Protein AF-A0A6I4I635-F1 (afdb_monomer_lite)

Structure (mmCIF, N/CA/C/O backbone):
data_AF-A0A6I4I635-F1
#
_entry.id   AF-A0A6I4I635-F1
#
loop_
_atom_site.group_PDB
_atom_site.id
_atom_site.type_symbol
_atom_site.label_atom_id
_atom_site.label_alt_id
_atom_site.label_comp_id
_atom_site.label_asym_id
_atom_site.label_entity_id
_atom_site.label_seq_id
_atom_site.pdbx_PDB_ins_code
_atom_site.Cartn_x
_atom_site.Cartn_y
_atom_site.Cartn_z
_atom_site.occupancy
_atom_site.B_iso_or_equiv
_atom_site.auth_seq_id
_atom_site.auth_comp_id
_atom_site.auth_asym_id
_atom_site.auth_atom_id
_atom_site.pdbx_PDB_model_num
ATOM 1 N N . MET A 1 1 ? 0.502 22.354 -22.367 1.00 58.44 1 MET A N 1
ATOM 2 C CA . MET A 1 1 ? 1.577 21.726 -23.165 1.00 58.44 1 MET A CA 1
ATOM 3 C C . MET A 1 1 ? 1.013 20.445 -23.758 1.00 58.44 1 MET A C 1
ATOM 5 O O . MET A 1 1 ? 0.288 19.758 -23.050 1.00 58.44 1 MET A O 1
ATOM 9 N N . GLU A 1 2 ? 1.232 20.167 -25.042 1.00 86.56 2 GLU A N 1
ATOM 10 C CA . GLU A 1 2 ? 0.702 18.954 -25.685 1.00 86.56 2 GLU A CA 1
ATOM 11 C C . GLU A 1 2 ? 1.384 17.708 -25.086 1.00 86.56 2 GLU A C 1
ATOM 13 O O . GLU A 1 2 ? 2.583 17.745 -24.814 1.00 86.56 2 GLU A O 1
ATOM 18 N N . LEU A 1 3 ? 0.658 16.605 -24.859 1.00 87.12 3 LEU A N 1
ATOM 19 C CA . LEU A 1 3 ? 1.175 15.408 -24.164 1.00 87.12 3 LEU A CA 1
ATOM 20 C C . LEU A 1 3 ? 2.507 14.896 -24.745 1.00 87.12 3 LEU A C 1
ATOM 22 O O . LEU A 1 3 ? 3.408 14.506 -24.007 1.00 87.12 3 LEU A O 1
ATOM 26 N N . ILE A 1 4 ? 2.656 14.943 -26.069 1.00 91.81 4 ILE A N 1
ATOM 27 C CA . ILE A 1 4 ? 3.884 14.528 -26.761 1.00 91.81 4 ILE A CA 1
ATOM 28 C C . ILE A 1 4 ? 5.078 15.394 -26.340 1.00 91.81 4 ILE A C 1
ATOM 30 O O . ILE A 1 4 ? 6.169 14.870 -26.124 1.00 91.81 4 ILE A O 1
ATOM 34 N N . GLN A 1 5 ? 4.876 16.704 -26.188 1.00 91.69 5 GLN A N 1
ATOM 35 C CA . GLN A 1 5 ? 5.921 17.636 -25.762 1.00 91.69 5 GLN A CA 1
ATOM 36 C C . GLN A 1 5 ? 6.339 17.365 -24.315 1.00 91.69 5 GLN A C 1
ATOM 38 O O . GLN A 1 5 ? 7.528 17.390 -24.018 1.00 91.69 5 GLN A O 1
ATOM 43 N N . ILE A 1 6 ? 5.378 17.033 -23.445 1.00 91.44 6 ILE A N 1
ATOM 44 C CA . ILE A 1 6 ? 5.642 16.637 -22.054 1.00 91.44 6 ILE A CA 1
ATOM 45 C C . ILE A 1 6 ? 6.521 15.380 -22.014 1.00 91.44 6 ILE A C 1
ATOM 47 O O . ILE A 1 6 ? 7.547 15.362 -21.338 1.00 91.44 6 ILE A O 1
ATOM 51 N N . ILE A 1 7 ? 6.160 14.346 -22.781 1.00 92.56 7 ILE A N 1
ATOM 52 C CA . ILE A 1 7 ? 6.928 13.092 -22.833 1.00 92.56 7 ILE A CA 1
ATOM 53 C C . ILE A 1 7 ? 8.349 13.345 -23.348 1.00 92.56 7 ILE A C 1
ATOM 55 O O . ILE A 1 7 ? 9.308 12.845 -22.767 1.00 92.56 7 ILE A O 1
ATOM 59 N N . GLN A 1 8 ? 8.498 14.130 -24.416 1.00 94.06 8 GLN A N 1
ATOM 60 C CA . GLN A 1 8 ? 9.809 14.475 -24.973 1.00 94.06 8 GLN A CA 1
ATOM 61 C C . GLN A 1 8 ? 10.671 15.271 -23.992 1.00 94.06 8 GLN A C 1
ATOM 63 O O . GLN A 1 8 ? 11.866 15.006 -23.884 1.00 94.06 8 GLN A O 1
ATOM 68 N N . HIS A 1 9 ? 10.066 16.220 -23.274 1.00 92.19 9 HIS A N 1
ATOM 69 C CA . HIS A 1 9 ? 10.742 17.019 -22.260 1.00 92.19 9 HIS A CA 1
ATOM 70 C C . HIS A 1 9 ? 11.317 16.131 -21.152 1.00 92.19 9 HIS A C 1
ATOM 72 O O . HIS A 1 9 ? 12.529 16.125 -20.954 1.00 92.19 9 HIS A O 1
ATOM 78 N N . TYR A 1 10 ? 10.488 15.302 -20.511 1.00 90.25 10 TYR A N 1
ATOM 79 C CA . TYR A 1 10 ? 10.960 14.425 -19.435 1.00 90.25 10 TYR A CA 1
ATOM 80 C C . TYR A 1 10 ? 11.918 13.338 -19.925 1.00 90.25 10 TYR A C 1
ATOM 82 O O . TYR A 1 10 ? 12.862 12.981 -19.223 1.00 90.25 10 TYR A O 1
ATOM 90 N N . TYR A 1 11 ? 11.732 12.826 -21.146 1.00 93.00 11 TYR A N 1
ATOM 91 C CA . TYR A 1 11 ? 12.688 11.887 -21.730 1.00 93.00 11 TYR A CA 1
ATOM 92 C C . TYR A 1 11 ? 14.074 12.533 -21.877 1.00 93.00 11 TYR A C 1
ATOM 94 O O . TYR A 1 11 ? 15.087 11.910 -21.550 1.00 93.00 11 TYR A O 1
ATOM 102 N N . TRP A 1 12 ? 14.126 13.789 -22.325 1.00 92.62 12 TRP A N 1
ATOM 103 C CA . TRP A 1 12 ? 15.370 14.546 -22.387 1.00 92.62 12 TRP A CA 1
ATOM 104 C C . TRP A 1 12 ? 15.956 14.801 -20.993 1.00 92.62 12 TRP A C 1
ATOM 106 O O . TRP A 1 12 ? 17.152 14.594 -20.812 1.00 92.62 12 TRP A O 1
ATOM 116 N N . GLU A 1 13 ? 15.147 15.167 -19.996 1.00 90.06 13 GLU A N 1
ATOM 117 C CA . GLU A 1 13 ? 15.647 15.393 -18.631 1.00 90.06 13 GLU A CA 1
ATOM 118 C C . GLU A 1 13 ? 16.290 14.140 -18.020 1.00 90.06 13 GLU A C 1
ATOM 120 O O . GLU A 1 13 ? 17.300 14.232 -17.320 1.00 90.06 13 GLU A O 1
ATOM 125 N N . VAL A 1 14 ? 15.729 12.961 -18.304 1.00 89.12 14 VAL A N 1
ATOM 126 C CA . VAL A 1 14 ? 16.228 11.692 -17.764 1.00 89.12 14 VAL A CA 1
ATOM 127 C C . VAL A 1 14 ? 17.437 11.175 -18.538 1.00 89.12 14 VAL A C 1
ATOM 129 O O . VAL A 1 14 ? 18.385 10.697 -17.922 1.00 89.12 14 VAL A O 1
ATOM 132 N N . TYR A 1 15 ? 17.419 11.249 -19.872 1.00 91.31 15 TYR A N 1
ATOM 133 C CA . TYR A 1 15 ? 18.396 10.554 -20.719 1.00 91.31 15 TYR A CA 1
ATOM 134 C C . TYR A 1 15 ? 19.333 11.459 -21.511 1.00 91.31 15 TYR A C 1
ATOM 136 O O . TYR A 1 15 ? 20.283 10.958 -22.116 1.00 91.31 15 TYR A O 1
ATOM 144 N N . ASN A 1 16 ? 19.062 12.764 -21.556 1.00 90.94 16 ASN A N 1
ATOM 145 C CA . ASN A 1 16 ? 19.745 13.747 -22.397 1.00 90.94 16 ASN A CA 1
ATOM 146 C C . ASN A 1 16 ? 19.820 13.314 -23.877 1.00 90.94 16 ASN A C 1
ATOM 148 O O . ASN A 1 16 ? 20.856 13.402 -24.541 1.00 90.94 16 ASN A O 1
ATOM 152 N N . ARG A 1 17 ? 18.713 12.759 -24.384 1.00 92.50 17 ARG A N 1
ATOM 153 C CA . ARG A 1 17 ? 18.556 12.262 -25.757 1.00 92.50 17 ARG A CA 1
ATOM 154 C C . ARG A 1 17 ? 17.168 12.605 -26.279 1.00 92.50 17 ARG A C 1
ATOM 156 O O . ARG A 1 17 ? 16.229 12.732 -25.502 1.00 92.50 17 ARG A O 1
ATOM 163 N N . HIS A 1 18 ? 17.043 12.674 -27.599 1.00 93.31 18 HIS A N 1
ATOM 164 C CA . HIS A 1 18 ? 15.761 12.783 -28.282 1.00 93.31 18 HIS A CA 1
ATOM 165 C C . HIS A 1 18 ? 15.561 11.572 -29.182 1.00 93.31 18 HIS A C 1
ATOM 167 O O . HIS A 1 18 ? 16.429 11.247 -29.988 1.00 93.31 18 HIS A O 1
ATOM 173 N N . TYR A 1 19 ? 14.401 10.940 -29.056 1.00 94.88 19 TYR A N 1
ATOM 174 C CA . TYR A 1 19 ? 13.937 9.888 -29.952 1.00 94.88 19 TYR A CA 1
ATOM 175 C C . TYR A 1 19 ? 12.512 10.197 -30.385 1.00 94.88 19 TYR A C 1
ATOM 177 O O . TYR A 1 19 ? 11.800 10.927 -29.701 1.00 94.88 19 TYR A O 1
ATOM 185 N N . SER A 1 20 ? 12.060 9.633 -31.503 1.00 95.12 20 SER A N 1
ATOM 186 C CA . SER A 1 20 ? 10.655 9.772 -31.893 1.00 95.12 20 SER A CA 1
ATOM 187 C C . SER A 1 20 ? 9.728 9.146 -30.841 1.00 95.12 20 SER A C 1
ATOM 189 O O . SER A 1 20 ? 10.097 8.198 -30.145 1.00 95.12 20 SER A O 1
ATOM 191 N N . ILE A 1 21 ? 8.488 9.634 -30.745 1.00 95.19 21 ILE A N 1
ATOM 192 C CA . ILE A 1 21 ? 7.512 9.083 -29.790 1.00 95.19 21 ILE A CA 1
ATOM 193 C C . ILE A 1 21 ? 7.248 7.586 -30.030 1.00 95.19 21 ILE A C 1
ATOM 195 O O . ILE A 1 21 ? 7.020 6.836 -29.083 1.00 95.19 21 ILE A O 1
ATOM 199 N N . GLY A 1 22 ? 7.339 7.135 -31.287 1.00 95.62 22 GLY A N 1
ATOM 200 C CA . GLY A 1 22 ? 7.218 5.724 -31.651 1.00 95.62 22 GLY A CA 1
ATOM 201 C C . GLY A 1 22 ? 8.344 4.870 -31.069 1.00 95.62 22 GLY A C 1
ATOM 202 O O . GLY A 1 22 ? 8.073 3.801 -30.523 1.00 95.62 22 GLY A O 1
ATOM 203 N N . VAL A 1 23 ? 9.584 5.368 -31.108 1.00 95.62 23 VAL A N 1
ATOM 204 C CA . VAL A 1 23 ? 10.742 4.706 -30.488 1.00 95.62 23 VAL A CA 1
ATOM 205 C C . VAL A 1 23 ? 10.581 4.647 -28.972 1.00 95.62 23 VAL A C 1
ATOM 207 O O . VAL A 1 23 ? 10.712 3.567 -28.405 1.00 95.62 23 VAL A O 1
ATOM 210 N N . ILE A 1 24 ? 10.234 5.770 -28.328 1.00 95.81 24 ILE A N 1
ATOM 211 C CA . ILE A 1 24 ? 10.039 5.840 -26.868 1.00 95.81 24 ILE A CA 1
ATOM 212 C C . ILE A 1 24 ? 8.945 4.862 -26.418 1.00 95.81 24 ILE A C 1
ATOM 214 O O . ILE A 1 24 ? 9.108 4.138 -25.438 1.00 95.81 24 ILE A O 1
ATOM 218 N N . LYS A 1 25 ? 7.826 4.801 -27.151 1.00 95.56 25 LYS A N 1
ATOM 219 C CA . LYS A 1 25 ? 6.735 3.866 -26.858 1.00 95.56 25 LYS A CA 1
ATOM 220 C C . LYS A 1 25 ? 7.179 2.411 -27.018 1.00 95.56 25 LYS A C 1
ATOM 222 O O . LYS A 1 25 ? 6.886 1.596 -26.145 1.00 95.56 25 LYS A O 1
ATOM 227 N N . LYS A 1 26 ? 7.870 2.073 -28.115 1.00 95.06 26 LYS A N 1
ATOM 228 C CA . LYS A 1 26 ? 8.327 0.697 -28.367 1.00 95.06 26 LYS A CA 1
ATOM 229 C C . LYS A 1 26 ? 9.377 0.261 -27.340 1.00 95.06 26 LYS A C 1
ATOM 231 O O . LYS A 1 26 ? 9.289 -0.858 -26.845 1.00 95.06 26 LYS A O 1
ATOM 236 N N . SER A 1 27 ? 10.307 1.140 -26.958 1.00 94.50 27 SER A N 1
ATOM 237 C CA . SER A 1 27 ? 11.302 0.830 -25.925 1.00 94.50 27 SER A CA 1
ATOM 238 C C . SER A 1 27 ? 10.664 0.667 -24.545 1.00 94.50 27 SER A C 1
ATOM 240 O O . SER A 1 27 ? 11.039 -0.246 -23.819 1.00 94.50 27 SER A O 1
ATOM 242 N N . TRP A 1 28 ? 9.655 1.476 -24.196 1.00 94.56 28 TRP A N 1
ATOM 243 C CA . TRP A 1 28 ? 8.891 1.304 -22.956 1.00 94.56 28 TRP A CA 1
ATOM 244 C C . TRP A 1 28 ? 8.157 -0.043 -22.903 1.00 94.56 28 TRP A C 1
ATOM 246 O O . TRP A 1 28 ? 8.271 -0.747 -21.904 1.00 94.56 28 TRP A O 1
ATOM 256 N N . LEU A 1 29 ? 7.474 -0.441 -23.983 1.00 94.75 29 LEU A N 1
ATOM 257 C CA . LEU A 1 29 ? 6.793 -1.743 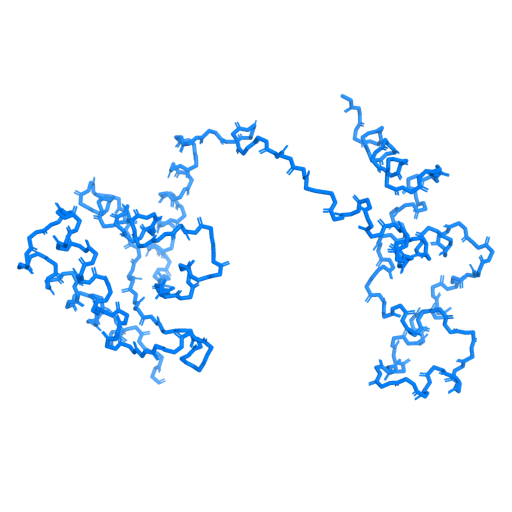-24.063 1.00 94.75 29 LEU A CA 1
ATOM 258 C C . LEU A 1 29 ? 7.766 -2.925 -23.950 1.00 94.75 29 LEU A C 1
ATOM 260 O O . LEU A 1 29 ? 7.428 -3.948 -23.359 1.00 94.75 29 LEU A O 1
ATOM 264 N N . ALA A 1 30 ? 8.976 -2.781 -24.488 1.00 94.06 30 ALA A N 1
ATOM 265 C CA . ALA A 1 30 ? 10.013 -3.805 -24.432 1.00 94.06 30 ALA A CA 1
ATOM 266 C C . ALA A 1 30 ? 10.672 -3.952 -23.043 1.00 94.06 30 ALA A C 1
ATOM 268 O O . ALA A 1 30 ? 11.390 -4.923 -22.824 1.00 94.06 30 ALA A O 1
ATOM 269 N N . ARG A 1 31 ? 10.380 -3.073 -22.068 1.00 93.38 31 ARG A N 1
ATOM 270 C CA . ARG A 1 31 ? 10.835 -3.224 -20.665 1.00 93.38 31 ARG A CA 1
ATOM 271 C C . ARG A 1 31 ? 10.226 -4.427 -19.943 1.00 93.38 31 ARG A C 1
ATOM 273 O O . ARG A 1 31 ? 10.656 -4.740 -18.839 1.00 93.38 31 ARG A O 1
ATOM 280 N N . LYS A 1 32 ? 9.221 -5.076 -20.540 1.00 93.69 32 LYS A N 1
ATOM 281 C CA . LYS A 1 32 ? 8.664 -6.340 -20.042 1.00 93.69 32 LYS A CA 1
ATOM 282 C C . LYS A 1 32 ? 9.681 -7.488 -20.080 1.00 93.69 32 LYS A C 1
ATOM 284 O O . LYS A 1 32 ? 9.515 -8.434 -19.325 1.00 93.69 32 LYS A O 1
ATOM 289 N N . TYR A 1 33 ? 10.682 -7.403 -20.961 1.00 92.50 33 TYR A N 1
ATOM 290 C CA . TYR A 1 33 ? 11.698 -8.435 -21.122 1.00 92.50 33 TYR A CA 1
ATOM 291 C C . TYR A 1 33 ? 12.797 -8.300 -20.066 1.00 92.50 33 TYR A C 1
ATOM 293 O O . TYR A 1 33 ? 13.225 -7.189 -19.738 1.00 92.50 33 TYR A O 1
ATOM 301 N N . CYS A 1 34 ? 13.308 -9.428 -19.582 1.00 91.62 34 CYS A N 1
ATOM 302 C CA . CYS A 1 34 ? 14.444 -9.478 -18.679 1.00 91.62 34 CYS A CA 1
ATOM 303 C C . CYS A 1 34 ? 15.679 -8.829 -19.336 1.00 91.62 34 CYS A C 1
ATOM 305 O O . CYS A 1 34 ? 16.168 -9.333 -20.351 1.00 91.62 34 CYS A O 1
ATOM 307 N N . PRO A 1 35 ? 16.257 -7.751 -18.768 1.00 91.25 35 PRO A N 1
ATOM 308 C CA . PRO A 1 35 ? 17.403 -7.067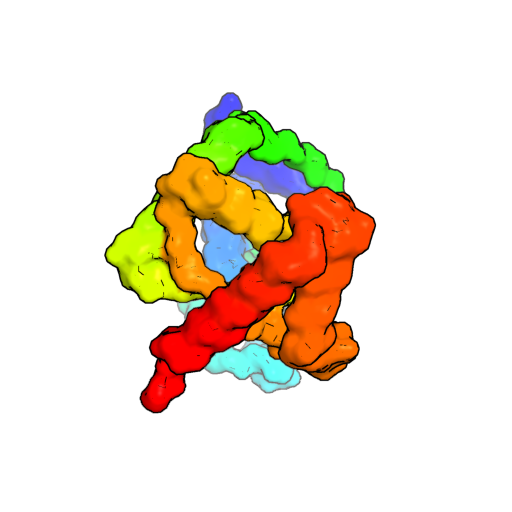 -19.373 1.00 91.25 35 PRO A CA 1
ATOM 309 C C . PRO A 1 35 ? 18.657 -7.944 -19.443 1.00 91.25 35 PRO A C 1
ATOM 311 O O . PRO A 1 35 ? 19.493 -7.758 -20.325 1.00 91.25 35 PRO A O 1
ATOM 314 N N . ILE A 1 36 ? 18.786 -8.911 -18.527 1.00 90.56 36 ILE A N 1
ATOM 315 C CA . ILE A 1 36 ? 19.900 -9.865 -18.510 1.00 90.56 36 ILE A CA 1
ATOM 316 C C . ILE A 1 36 ? 19.849 -10.766 -19.750 1.00 90.56 36 ILE A C 1
ATOM 318 O O . ILE A 1 36 ? 20.898 -11.043 -20.323 1.00 90.56 36 ILE A O 1
ATOM 322 N N . THR A 1 37 ? 18.652 -11.179 -20.173 1.00 90.62 37 THR A N 1
ATOM 323 C CA . THR A 1 37 ? 18.421 -12.003 -21.369 1.00 90.62 37 THR A CA 1
ATOM 324 C C . THR A 1 37 ? 18.440 -11.151 -22.641 1.00 90.62 37 THR A C 1
ATOM 326 O O . THR A 1 37 ? 19.121 -11.479 -23.610 1.00 90.62 37 THR A O 1
ATOM 329 N N . LEU A 1 38 ? 17.740 -10.016 -22.625 1.00 90.31 38 LEU A N 1
ATOM 330 C CA . LEU A 1 38 ? 17.555 -9.102 -23.754 1.00 90.31 38 LEU A CA 1
ATOM 331 C C . LEU A 1 38 ? 18.867 -8.612 -24.377 1.00 90.31 38 LEU A C 1
ATOM 333 O O . LEU A 1 38 ? 18.973 -8.519 -25.598 1.00 90.31 38 LEU A O 1
ATOM 337 N N . PHE A 1 39 ? 19.859 -8.286 -23.548 1.00 91.00 39 PHE A N 1
ATOM 338 C CA . PHE A 1 39 ? 21.135 -7.735 -24.012 1.00 91.00 39 PHE A CA 1
ATOM 339 C C . PHE A 1 39 ? 22.190 -8.804 -24.323 1.00 91.00 39 PHE A C 1
ATOM 341 O O . PHE A 1 39 ? 23.363 -8.482 -24.525 1.00 91.00 39 PHE A O 1
ATOM 348 N N . LYS A 1 40 ? 21.793 -10.081 -24.374 1.00 89.56 40 LYS A N 1
ATOM 349 C CA . LYS A 1 40 ? 22.663 -11.182 -24.793 1.00 89.56 40 LYS A CA 1
ATOM 350 C C . LYS A 1 40 ? 22.571 -11.394 -26.299 1.00 89.56 40 LYS A C 1
ATOM 352 O O . LYS A 1 40 ? 21.497 -11.515 -26.893 1.00 89.56 40 LYS A O 1
ATOM 357 N N . ASN A 1 41 ? 23.742 -11.479 -26.917 1.00 84.88 41 ASN A N 1
ATOM 358 C CA . ASN A 1 41 ? 23.856 -11.716 -28.352 1.00 84.88 41 ASN A CA 1
ATOM 359 C C . ASN A 1 41 ? 23.662 -13.193 -28.702 1.00 84.88 41 ASN A C 1
ATOM 361 O O . ASN A 1 41 ? 23.089 -13.496 -29.745 1.00 84.88 41 ASN A O 1
ATOM 365 N N . ASP A 1 42 ? 24.093 -14.084 -27.810 1.00 88.69 42 ASP A N 1
ATOM 366 C CA . ASP A 1 42 ? 24.129 -15.524 -28.021 1.00 88.69 42 ASP A CA 1
ATOM 367 C C . ASP A 1 42 ? 23.272 -16.279 -26.992 1.00 88.69 42 ASP A C 1
ATOM 369 O O . ASP A 1 42 ? 23.155 -15.863 -25.835 1.00 88.69 42 ASP A O 1
ATOM 373 N N . ILE A 1 43 ? 22.646 -17.371 -27.440 1.00 91.44 43 ILE A N 1
ATOM 374 C CA . ILE A 1 43 ? 21.723 -18.163 -26.622 1.00 91.44 43 ILE A CA 1
ATOM 375 C C . ILE A 1 43 ? 22.458 -18.995 -25.570 1.00 91.44 43 ILE A C 1
ATOM 377 O O . ILE A 1 43 ? 21.943 -19.161 -24.465 1.00 91.44 43 ILE A O 1
ATOM 381 N N . GLU A 1 44 ? 23.656 -19.496 -25.872 1.00 92.69 44 GLU A N 1
ATOM 382 C CA . GLU A 1 44 ? 24.431 -20.285 -24.916 1.00 92.69 44 GLU A CA 1
ATOM 383 C C . GLU A 1 44 ? 24.892 -19.389 -23.764 1.00 92.69 44 GLU A C 1
ATOM 385 O O . GLU A 1 44 ? 24.721 -19.752 -22.602 1.00 92.69 44 GLU A O 1
ATOM 390 N N . ASP A 1 45 ? 25.318 -18.158 -24.058 1.00 89.88 45 ASP A N 1
ATOM 391 C CA . ASP A 1 45 ? 25.623 -17.151 -23.034 1.00 89.88 45 ASP A CA 1
ATOM 392 C C . ASP A 1 45 ? 24.402 -16.728 -22.200 1.00 89.88 45 ASP A C 1
ATOM 394 O O . ASP A 1 45 ? 24.546 -16.359 -21.027 1.00 89.88 45 ASP A O 1
ATOM 398 N N . ALA A 1 46 ? 23.205 -16.718 -22.794 1.00 90.12 46 ALA A N 1
ATOM 399 C CA . ALA A 1 46 ? 21.967 -16.383 -22.094 1.00 90.12 46 ALA A CA 1
ATOM 400 C C . ALA A 1 46 ? 21.538 -17.508 -21.138 1.00 90.12 46 ALA A C 1
ATOM 402 O O . ALA A 1 46 ? 21.185 -17.227 -19.990 1.00 90.12 46 ALA A O 1
ATOM 403 N N . LYS A 1 47 ? 21.660 -18.775 -21.562 1.00 92.56 47 LYS A N 1
ATOM 404 C CA . LYS A 1 47 ? 21.358 -19.973 -20.753 1.00 92.56 47 LYS A CA 1
ATOM 405 C C . LYS A 1 47 ? 22.189 -20.084 -19.477 1.00 92.56 47 LYS A C 1
ATOM 407 O O . LYS A 1 47 ? 21.755 -20.719 -18.523 1.00 92.56 47 LYS A O 1
ATOM 412 N N . LEU A 1 48 ? 23.372 -19.468 -19.441 1.00 91.44 48 LEU A N 1
ATOM 413 C CA . LEU A 1 48 ? 24.218 -19.432 -18.243 1.00 91.44 48 LEU A CA 1
ATOM 414 C C . LEU A 1 48 ? 23.658 -18.531 -17.130 1.00 91.44 48 LEU A C 1
ATOM 416 O O . LEU A 1 48 ? 24.180 -18.532 -16.015 1.00 91.44 48 LEU A O 1
ATOM 420 N N . THR A 1 49 ? 22.626 -17.736 -17.411 1.00 86.62 49 THR A N 1
ATOM 421 C CA . THR A 1 49 ? 22.016 -16.833 -16.432 1.00 86.62 49 THR A CA 1
ATOM 422 C C . THR A 1 49 ? 20.933 -17.559 -15.634 1.00 86.62 49 THR A C 1
ATOM 424 O O . THR A 1 49 ? 20.163 -18.346 -16.175 1.00 86.62 49 THR A O 1
ATOM 427 N N . SER A 1 50 ? 20.830 -17.279 -14.331 1.00 85.94 50 SER A N 1
ATOM 428 C CA . SER A 1 50 ? 19.868 -17.951 -13.436 1.00 85.94 50 SER A CA 1
ATOM 429 C C . SER A 1 50 ? 18.397 -17.614 -13.714 1.00 85.94 50 SER A C 1
ATOM 431 O O . SER A 1 50 ? 17.517 -18.116 -13.024 1.00 85.94 50 SER A O 1
ATOM 433 N N . VAL A 1 51 ? 18.142 -16.717 -14.664 1.00 89.25 51 VAL A N 1
ATOM 434 C CA . VAL A 1 51 ? 16.825 -16.161 -15.003 1.00 89.25 51 VAL A CA 1
ATOM 435 C C . VAL A 1 51 ? 16.431 -16.468 -16.450 1.00 89.25 51 VAL A C 1
ATOM 437 O O . VAL A 1 51 ? 15.501 -15.856 -16.961 1.00 89.25 51 VAL A O 1
ATOM 440 N N . PHE A 1 52 ? 17.165 -17.353 -17.131 1.00 92.38 52 PHE A N 1
ATOM 441 C CA . PHE A 1 52 ? 16.904 -17.670 -18.529 1.00 92.38 52 PHE A CA 1
ATOM 442 C C . PHE A 1 52 ? 15.555 -18.371 -18.708 1.00 92.38 52 PHE A C 1
ATOM 444 O O . PHE A 1 52 ? 15.282 -19.383 -18.062 1.00 92.38 52 PHE A O 1
ATOM 451 N N . ASP A 1 53 ? 14.775 -17.865 -19.657 1.00 93.88 53 ASP A N 1
ATOM 452 C CA . ASP A 1 53 ? 13.523 -18.444 -20.119 1.00 93.88 53 ASP A CA 1
ATOM 453 C C . ASP A 1 53 ? 13.549 -18.537 -21.652 1.00 93.88 53 ASP A C 1
ATOM 455 O O . ASP A 1 53 ? 13.896 -17.574 -22.347 1.00 93.88 53 ASP A O 1
ATOM 459 N N . ILE A 1 54 ? 13.252 -19.725 -22.186 1.00 94.12 54 ILE A N 1
ATOM 460 C CA . ILE A 1 54 ? 13.355 -19.987 -23.626 1.00 94.12 54 ILE A CA 1
ATOM 461 C C . ILE A 1 54 ? 12.241 -19.291 -24.415 1.00 94.12 54 ILE A C 1
ATOM 463 O O . ILE A 1 54 ? 12.507 -18.774 -25.500 1.00 94.12 54 ILE A O 1
ATOM 467 N N . ASP A 1 55 ? 11.032 -19.211 -23.855 1.00 95.19 55 ASP A N 1
ATOM 468 C CA . ASP A 1 55 ? 9.887 -18.579 -24.511 1.00 95.19 55 ASP A CA 1
ATOM 469 C C . ASP A 1 55 ? 10.110 -17.062 -24.606 1.00 95.19 55 ASP A C 1
ATOM 471 O O . ASP A 1 55 ? 9.838 -16.440 -25.637 1.00 95.19 55 ASP A O 1
ATOM 475 N N . GLU A 1 56 ? 10.669 -16.457 -23.556 1.00 93.75 56 GLU A N 1
ATOM 476 C CA . GLU A 1 56 ? 11.080 -15.055 -23.549 1.00 93.75 56 GLU A CA 1
ATOM 477 C C . GLU A 1 56 ? 12.182 -14.782 -24.584 1.00 93.75 56 GLU A C 1
ATOM 479 O O . GLU A 1 56 ? 12.102 -13.802 -25.331 1.00 93.75 56 GLU A O 1
ATOM 484 N N . TRP A 1 57 ? 13.195 -15.652 -24.676 1.00 93.00 57 TRP A N 1
ATOM 485 C CA . TRP A 1 57 ? 14.267 -15.522 -25.666 1.00 93.00 57 TRP A CA 1
ATOM 486 C C . TRP A 1 57 ? 13.725 -15.504 -27.099 1.00 93.00 57 TRP A C 1
ATOM 488 O O . TRP A 1 57 ? 14.087 -14.626 -27.890 1.00 93.00 57 TRP A O 1
ATOM 498 N N . GLU A 1 58 ? 12.838 -16.441 -27.437 1.00 94.00 58 GLU A N 1
ATOM 499 C CA . GLU A 1 58 ? 12.222 -16.509 -28.763 1.00 94.00 58 GLU A CA 1
ATOM 500 C C . GLU A 1 58 ? 11.392 -15.256 -29.069 1.00 94.00 58 GLU A C 1
ATOM 502 O O . GLU A 1 58 ? 11.506 -14.696 -30.164 1.00 94.00 58 GLU A O 1
ATOM 507 N N . GLN A 1 59 ? 10.637 -14.749 -28.089 1.00 93.81 59 GLN A N 1
ATOM 508 C CA . GLN A 1 59 ? 9.893 -13.493 -28.225 1.00 93.81 59 GLN A CA 1
ATOM 509 C C . GLN A 1 59 ? 10.820 -12.300 -28.484 1.00 93.81 59 GLN A C 1
ATOM 511 O O . GLN A 1 59 ? 10.570 -11.517 -29.401 1.00 93.81 59 GLN A O 1
ATOM 516 N N . ILE A 1 60 ? 11.922 -12.179 -27.738 1.00 91.50 60 ILE A N 1
ATOM 517 C CA . ILE A 1 60 ? 12.915 -11.110 -27.931 1.00 91.50 60 ILE A CA 1
ATOM 518 C C . ILE A 1 60 ? 13.500 -11.159 -29.348 1.00 91.50 60 ILE A C 1
ATOM 520 O O . ILE A 1 60 ? 13.654 -10.118 -29.992 1.00 91.50 60 ILE A O 1
ATOM 524 N N . LYS A 1 61 ? 13.822 -12.353 -29.863 1.00 90.44 61 LYS A N 1
ATOM 525 C CA . LYS A 1 61 ? 14.350 -12.493 -31.229 1.00 90.44 61 LYS A CA 1
ATOM 526 C C . LYS A 1 61 ? 13.293 -12.193 -32.289 1.00 90.44 61 LYS A C 1
ATOM 528 O O . LYS A 1 61 ? 13.628 -11.564 -33.291 1.00 90.44 61 LYS A O 1
ATOM 533 N N . ALA A 1 62 ? 12.032 -12.554 -32.054 1.00 91.44 62 ALA A N 1
ATOM 534 C CA . ALA A 1 62 ? 10.921 -12.220 -32.945 1.00 91.44 62 ALA A CA 1
ATOM 535 C C . ALA A 1 62 ? 10.654 -10.704 -33.036 1.00 91.44 62 ALA A C 1
ATOM 537 O O . ALA A 1 62 ? 10.256 -10.216 -34.092 1.00 91.44 62 ALA A O 1
ATOM 538 N N . GLU A 1 63 ? 10.923 -9.940 -31.970 1.00 88.94 63 GLU A N 1
ATOM 539 C CA . GLU A 1 63 ? 10.837 -8.466 -31.977 1.00 88.94 63 GLU A CA 1
ATOM 540 C C . GLU A 1 63 ? 11.892 -7.803 -32.877 1.00 88.94 63 GLU A C 1
ATOM 542 O O . GLU A 1 63 ? 11.733 -6.637 -33.264 1.00 88.94 63 GLU A O 1
ATOM 547 N N . GLY A 1 64 ? 12.966 -8.535 -33.202 1.00 86.44 64 GLY A N 1
ATOM 548 C CA . GLY A 1 64 ? 14.006 -8.111 -34.135 1.00 86.44 64 GLY A CA 1
ATOM 549 C C . GLY A 1 64 ? 14.825 -6.912 -33.658 1.00 86.44 64 GLY A C 1
ATOM 550 O O . GLY A 1 64 ? 15.281 -6.134 -34.489 1.00 86.44 64 GLY A O 1
ATOM 551 N N . LEU A 1 65 ? 14.983 -6.727 -32.342 1.00 86.56 65 LEU A N 1
ATOM 552 C CA . LEU A 1 65 ? 15.750 -5.611 -31.783 1.00 86.56 65 LEU A CA 1
ATOM 553 C C . LEU A 1 65 ? 17.249 -5.799 -32.052 1.00 86.56 65 LEU A C 1
ATOM 555 O O . LEU A 1 65 ? 17.868 -6.735 -31.545 1.00 86.56 65 LEU A O 1
ATOM 559 N N . SER A 1 66 ? 17.839 -4.885 -32.816 1.00 84.44 66 SER A N 1
ATOM 560 C CA . SER A 1 66 ? 19.278 -4.829 -33.073 1.00 84.44 66 SER A CA 1
ATOM 561 C C . SER A 1 66 ? 19.953 -3.779 -32.198 1.00 84.44 66 SER A C 1
ATOM 563 O O . SER A 1 66 ? 19.379 -2.730 -31.921 1.00 84.44 66 SER A O 1
ATOM 565 N N . ILE A 1 67 ? 21.225 -4.000 -31.847 1.00 84.25 67 ILE A N 1
ATOM 566 C CA . ILE A 1 67 ? 22.060 -3.008 -31.149 1.00 84.25 67 ILE A CA 1
ATOM 567 C C . ILE A 1 67 ? 22.093 -1.674 -31.908 1.00 84.25 67 ILE A C 1
ATOM 569 O O . ILE A 1 67 ? 22.175 -0.618 -31.290 1.00 84.25 67 ILE A O 1
ATOM 573 N N . SER A 1 68 ? 22.007 -1.689 -33.237 1.00 85.25 68 SER A N 1
ATOM 574 C CA . SER A 1 68 ? 21.979 -0.467 -34.050 1.00 85.25 68 SER A CA 1
ATOM 575 C C . SER A 1 68 ? 20.673 0.327 -33.952 1.00 85.25 68 SER A C 1
ATOM 577 O O . SER A 1 68 ? 20.637 1.465 -34.410 1.00 85.25 68 SER A O 1
ATOM 579 N N . ASP A 1 69 ? 19.605 -0.254 -33.404 1.00 90.38 69 ASP A N 1
ATOM 580 C CA . ASP A 1 69 ? 18.279 0.353 -33.431 1.00 90.38 69 ASP A CA 1
ATOM 581 C C . ASP A 1 69 ? 18.101 1.365 -32.302 1.00 90.38 69 ASP A C 1
ATOM 583 O O . ASP A 1 69 ? 18.409 1.098 -31.138 1.00 90.38 69 ASP A O 1
ATOM 587 N N . ASP A 1 70 ? 17.466 2.494 -32.617 1.00 94.56 70 ASP A N 1
ATOM 588 C CA . ASP A 1 70 ? 17.113 3.521 -31.631 1.00 94.56 70 ASP A CA 1
ATOM 589 C C . ASP A 1 70 ? 16.286 2.959 -30.461 1.00 94.56 70 ASP A C 1
ATOM 591 O O . ASP A 1 70 ? 16.405 3.413 -29.323 1.00 94.56 70 ASP A O 1
ATOM 595 N N . VAL A 1 71 ? 15.458 1.940 -30.721 1.00 94.38 71 VAL A N 1
ATOM 596 C CA . VAL A 1 71 ? 14.652 1.257 -29.696 1.00 94.38 71 VAL A CA 1
ATOM 597 C C . VAL A 1 71 ? 15.545 0.504 -28.716 1.00 94.38 71 VAL A C 1
ATOM 599 O O . VAL A 1 71 ? 15.354 0.632 -27.505 1.00 94.38 71 VAL A O 1
ATOM 602 N N . TYR A 1 72 ? 16.534 -0.234 -29.224 1.00 94.25 72 TYR A N 1
ATOM 603 C CA . TYR A 1 72 ? 17.507 -0.938 -28.396 1.00 94.25 72 TYR A CA 1
ATOM 604 C C . TYR A 1 72 ? 18.345 0.055 -27.597 1.00 94.25 72 TYR A C 1
ATOM 606 O O . TYR A 1 72 ? 18.503 -0.108 -26.393 1.00 94.25 72 TYR A O 1
ATOM 614 N N . GLN A 1 73 ? 18.831 1.123 -28.232 1.00 93.75 73 GLN A N 1
ATOM 615 C CA . GLN A 1 73 ? 19.630 2.151 -27.562 1.00 93.75 73 GLN A CA 1
ATOM 616 C C . GLN A 1 73 ? 18.832 2.874 -26.468 1.00 93.75 73 GLN A C 1
ATOM 618 O O . GLN A 1 73 ? 19.334 3.075 -25.363 1.00 93.75 73 GLN A O 1
ATOM 623 N N . SER A 1 74 ? 17.569 3.221 -26.734 1.00 94.50 74 SER A N 1
ATOM 624 C CA . SER A 1 74 ? 16.649 3.793 -25.742 1.00 94.50 74 SER A CA 1
ATOM 625 C C . SER A 1 74 ? 16.433 2.856 -24.548 1.00 94.50 74 SER A C 1
ATOM 627 O O . SER A 1 74 ? 16.487 3.295 -23.398 1.00 94.50 74 SER A O 1
ATOM 629 N N . LEU A 1 75 ? 16.235 1.563 -24.807 1.00 93.69 75 LEU A N 1
ATOM 630 C CA . LEU A 1 75 ? 16.050 0.550 -23.770 1.00 93.69 75 LEU A CA 1
ATOM 631 C C . LEU A 1 75 ? 17.338 0.286 -22.982 1.00 93.69 75 LEU A C 1
ATOM 633 O O . LEU A 1 75 ? 17.306 0.164 -21.763 1.00 93.69 75 LEU A O 1
ATOM 637 N N . TYR A 1 76 ? 18.489 0.276 -23.648 1.00 92.69 76 TYR A N 1
ATOM 638 C CA . TYR A 1 76 ? 19.788 0.137 -23.001 1.00 92.69 76 TYR A CA 1
ATOM 639 C C . TYR A 1 76 ? 20.055 1.294 -22.032 1.00 92.69 76 TYR A C 1
ATOM 641 O O . TYR A 1 76 ? 20.425 1.056 -20.884 1.00 92.69 76 TYR A O 1
ATOM 649 N N . LEU A 1 77 ? 19.769 2.539 -22.441 1.00 92.00 77 LEU A N 1
ATOM 650 C CA . LEU A 1 77 ? 19.875 3.715 -21.569 1.00 92.00 77 LEU A CA 1
ATOM 651 C C . LEU A 1 77 ? 19.039 3.573 -20.287 1.00 92.00 77 LEU A C 1
ATOM 653 O O . LEU A 1 77 ? 19.512 3.972 -19.226 1.00 92.00 77 LEU A O 1
ATOM 657 N N . TYR A 1 78 ? 17.838 2.987 -20.359 1.00 91.31 78 TYR A N 1
ATOM 658 C CA . TYR A 1 78 ? 16.980 2.742 -19.189 1.00 91.31 78 TYR A CA 1
ATOM 659 C C . TYR A 1 78 ? 17.657 1.866 -18.126 1.00 91.31 78 TYR A C 1
ATOM 661 O O . TYR A 1 78 ? 17.509 2.121 -16.933 1.00 91.31 78 TYR A O 1
ATOM 669 N N . HIS A 1 79 ? 18.426 0.863 -18.553 1.00 90.06 79 HIS A N 1
ATOM 670 C CA . HIS A 1 79 ? 19.081 -0.091 -17.656 1.00 90.06 79 HIS A CA 1
ATOM 671 C C . HIS A 1 79 ? 20.488 0.338 -17.211 1.00 90.06 79 HIS A C 1
ATOM 673 O O . HIS A 1 79 ? 21.096 -0.333 -16.373 1.00 90.06 79 HIS A O 1
ATOM 679 N N . LEU A 1 80 ? 21.019 1.455 -17.721 1.00 89.56 80 LEU A N 1
ATOM 680 C CA . LEU A 1 80 ? 22.307 1.977 -17.275 1.00 89.56 80 LEU A CA 1
ATOM 681 C C . LEU A 1 80 ? 22.205 2.577 -15.873 1.00 89.56 80 LEU A C 1
ATOM 683 O O . LEU A 1 80 ? 21.409 3.478 -15.616 1.00 89.56 80 LEU A O 1
ATOM 687 N N . ASN A 1 81 ? 23.117 2.162 -14.992 1.00 84.81 81 ASN A N 1
ATOM 688 C CA . ASN A 1 81 ? 23.217 2.698 -13.633 1.00 84.81 81 ASN A CA 1
ATOM 689 C C . ASN A 1 81 ? 23.373 4.233 -13.623 1.00 84.81 81 ASN A C 1
ATOM 691 O O . ASN A 1 81 ? 22.746 4.920 -12.827 1.00 84.81 81 ASN A O 1
ATOM 695 N N . LEU A 1 82 ? 24.107 4.792 -14.592 1.00 85.19 82 LEU A N 1
ATOM 696 C CA . LEU A 1 82 ? 24.273 6.244 -14.737 1.00 85.19 82 LEU A CA 1
ATOM 697 C C . LEU A 1 82 ? 22.942 7.004 -14.840 1.00 85.19 82 LEU A C 1
ATOM 699 O O . LEU A 1 82 ? 22.858 8.132 -14.364 1.00 85.19 82 LEU A O 1
ATOM 703 N N . GLN A 1 83 ? 21.909 6.392 -15.426 1.00 85.62 83 GLN A N 1
ATOM 704 C CA . GLN A 1 83 ? 20.596 7.024 -15.553 1.00 85.62 83 GLN A CA 1
ATOM 705 C C . GLN A 1 83 ? 19.719 6.814 -14.317 1.00 85.62 83 GLN A C 1
ATOM 707 O O . GLN A 1 83 ? 18.807 7.609 -14.094 1.00 85.62 83 GLN A O 1
ATOM 712 N N . ARG A 1 84 ? 20.012 5.816 -13.465 1.00 80.31 84 ARG A N 1
ATOM 713 C CA . ARG A 1 84 ? 19.274 5.577 -12.208 1.00 80.31 84 ARG A CA 1
ATOM 714 C C . ARG A 1 84 ? 19.295 6.795 -11.297 1.00 80.31 84 ARG A C 1
ATOM 716 O O . ARG A 1 84 ? 18.276 7.101 -10.698 1.00 80.31 84 ARG A O 1
ATOM 723 N N . VAL A 1 85 ? 20.389 7.555 -11.291 1.00 84.69 85 VAL A N 1
ATOM 724 C CA . VAL A 1 85 ? 20.485 8.805 -10.522 1.00 84.69 85 VAL A CA 1
ATOM 725 C C . VAL A 1 85 ? 19.385 9.798 -10.910 1.00 84.69 85 VAL A C 1
ATOM 727 O O . VAL A 1 85 ? 18.859 10.486 -10.045 1.00 84.69 85 VAL A O 1
ATOM 730 N N . ASN A 1 86 ? 19.002 9.868 -12.191 1.00 83.62 86 ASN A N 1
ATOM 731 C CA . ASN A 1 86 ? 17.911 10.737 -12.637 1.00 83.62 86 ASN A CA 1
ATOM 732 C C . ASN A 1 86 ? 16.528 10.179 -12.270 1.00 83.62 86 ASN A C 1
ATOM 734 O O . ASN A 1 86 ? 15.631 10.966 -11.988 1.00 83.62 86 ASN A O 1
ATOM 738 N N . TYR A 1 87 ? 16.368 8.852 -12.233 1.00 78.12 87 TYR A N 1
ATOM 739 C CA . TYR A 1 87 ? 15.143 8.180 -11.776 1.00 78.12 87 TYR A CA 1
ATOM 740 C C . TYR A 1 87 ? 14.906 8.295 -10.273 1.00 78.12 87 TYR A C 1
ATOM 742 O O . TYR A 1 87 ? 13.767 8.396 -9.832 1.00 78.12 87 TYR A O 1
ATOM 750 N N . GLU A 1 88 ? 15.981 8.245 -9.495 1.00 83.31 88 GLU A N 1
ATOM 751 C CA . GLU A 1 88 ? 15.950 8.258 -8.032 1.00 83.31 88 GLU A CA 1
ATOM 752 C C . GLU A 1 88 ? 15.860 9.686 -7.468 1.00 83.31 88 GLU A C 1
ATOM 754 O O . GLU A 1 88 ? 15.781 9.871 -6.252 1.00 83.31 88 GLU A O 1
ATOM 759 N N . LYS A 1 89 ? 15.839 10.713 -8.333 1.00 86.12 89 LYS A N 1
ATOM 760 C CA . LYS A 1 89 ? 15.555 12.089 -7.920 1.00 86.12 89 LYS A CA 1
ATOM 761 C C . LYS A 1 89 ? 14.167 12.150 -7.297 1.00 86.12 89 LYS A C 1
ATOM 763 O O . LYS A 1 89 ? 13.160 11.912 -7.958 1.00 86.12 89 LYS A O 1
ATOM 768 N N . ILE A 1 90 ? 14.131 12.529 -6.025 1.00 84.88 90 ILE A N 1
ATOM 769 C CA . ILE A 1 90 ? 12.885 12.806 -5.323 1.00 84.88 90 ILE A CA 1
ATOM 770 C C . ILE A 1 90 ? 12.237 14.015 -5.994 1.00 84.88 90 ILE A C 1
ATOM 772 O O . ILE A 1 90 ? 12.805 15.108 -6.006 1.00 84.88 90 ILE A O 1
ATOM 776 N N . ILE A 1 91 ? 11.049 13.802 -6.550 1.00 84.31 91 ILE A N 1
ATOM 777 C CA . ILE A 1 91 ? 10.188 14.874 -7.033 1.00 84.31 91 ILE A CA 1
ATOM 778 C C . ILE A 1 91 ? 9.083 15.116 -6.012 1.00 84.31 91 ILE A C 1
ATOM 780 O O . ILE A 1 91 ? 8.522 14.178 -5.445 1.00 84.31 91 ILE A O 1
ATOM 784 N N . THR A 1 92 ? 8.760 16.384 -5.792 1.00 83.69 92 THR A N 1
ATOM 785 C CA . THR A 1 92 ? 7.579 16.759 -5.020 1.00 83.69 92 THR A CA 1
ATOM 786 C C . THR A 1 92 ? 6.430 16.924 -5.993 1.00 83.69 92 THR A C 1
ATOM 788 O O . THR A 1 92 ? 6.488 17.769 -6.883 1.00 83.69 92 THR A O 1
ATOM 791 N N . ILE A 1 93 ? 5.394 16.116 -5.820 1.00 81.94 93 ILE A N 1
ATOM 792 C CA . ILE A 1 93 ? 4.135 16.268 -6.542 1.00 81.94 93 ILE A CA 1
ATOM 793 C C . ILE A 1 93 ? 3.133 16.951 -5.622 1.00 81.94 93 ILE A C 1
ATOM 795 O O . ILE A 1 93 ? 3.054 16.628 -4.435 1.00 81.94 93 ILE A O 1
ATOM 799 N N . ASN A 1 94 ? 2.372 17.901 -6.155 1.00 82.94 94 ASN A N 1
ATOM 800 C CA . ASN A 1 94 ? 1.236 18.427 -5.424 1.00 82.94 94 ASN A CA 1
ATOM 801 C C . ASN A 1 94 ? 0.074 17.438 -5.575 1.00 82.94 94 ASN A C 1
ATOM 803 O O . ASN A 1 94 ? -0.510 17.279 -6.646 1.00 82.94 94 ASN A O 1
ATOM 807 N N . THR A 1 95 ? -0.242 16.748 -4.483 1.00 80.81 95 THR A N 1
ATOM 808 C CA . THR A 1 95 ? -1.281 15.713 -4.448 1.00 80.81 95 THR A CA 1
ATOM 809 C C . THR A 1 95 ? -2.692 16.274 -4.607 1.00 80.81 95 THR A C 1
ATOM 811 O O . THR A 1 95 ? -3.605 15.509 -4.897 1.00 80.81 95 THR A O 1
ATOM 814 N N . GLU A 1 96 ? -2.870 17.591 -4.461 1.00 85.50 96 GLU A N 1
ATOM 815 C CA . GLU A 1 96 ? -4.160 18.271 -4.603 1.00 85.50 96 GLU A CA 1
ATOM 816 C C . GLU A 1 96 ? -4.387 18.884 -5.997 1.00 85.50 96 GLU A C 1
ATOM 818 O O . GLU A 1 96 ? -5.370 19.587 -6.209 1.00 85.50 96 GLU A O 1
ATOM 823 N N . GLU A 1 97 ? -3.507 18.627 -6.976 1.00 84.94 97 GLU A N 1
ATOM 824 C CA . GLU A 1 97 ? -3.680 19.146 -8.346 1.00 84.94 97 GLU A CA 1
ATOM 825 C C . GLU A 1 97 ? -4.888 18.549 -9.072 1.00 84.94 97 GLU A C 1
ATOM 827 O O . GLU A 1 97 ? -5.493 19.216 -9.909 1.00 84.94 97 GLU A O 1
ATOM 832 N N . THR A 1 98 ? -5.212 17.284 -8.789 1.00 85.19 98 THR A N 1
ATOM 833 C CA . THR A 1 98 ? -6.341 16.583 -9.427 1.00 85.19 98 THR A CA 1
ATOM 834 C C . THR A 1 98 ? -7.563 16.535 -8.522 1.00 85.19 98 THR A C 1
ATOM 836 O O . THR A 1 98 ? -8.662 16.822 -8.982 1.00 85.19 98 THR A O 1
ATOM 839 N N . PHE A 1 99 ? -7.365 16.170 -7.254 1.00 88.62 99 PHE A N 1
ATOM 840 C CA . PHE A 1 99 ? -8.421 16.116 -6.251 1.00 88.62 99 PHE A CA 1
ATOM 841 C C . PHE A 1 99 ? -7.939 16.797 -4.982 1.00 88.62 99 PHE A C 1
ATOM 843 O O . PHE A 1 99 ? -6.919 16.397 -4.424 1.00 88.62 99 PHE A O 1
ATOM 850 N N . ASN A 1 100 ? -8.684 17.784 -4.498 1.00 92.44 100 ASN A N 1
ATOM 851 C CA . ASN A 1 100 ? -8.435 18.331 -3.169 1.00 92.44 100 ASN A CA 1
ATOM 852 C C . ASN A 1 100 ? -8.868 17.336 -2.074 1.00 92.44 100 ASN A C 1
ATOM 854 O O . ASN A 1 100 ? -9.558 16.346 -2.332 1.00 92.44 100 ASN A O 1
ATOM 858 N N . SER A 1 101 ? -8.480 17.606 -0.828 1.00 91.12 101 SER A N 1
ATOM 859 C CA . SER A 1 101 ? -8.821 16.763 0.328 1.00 91.12 101 SER A CA 1
ATOM 860 C C . SER A 1 101 ? -10.318 16.439 0.470 1.00 91.12 101 SER A C 1
ATOM 862 O O . SER A 1 101 ? -10.661 15.300 0.786 1.00 91.12 101 SER A O 1
ATOM 864 N N . PHE A 1 102 ? -11.213 17.388 0.184 1.00 93.69 102 PHE A N 1
ATOM 865 C CA . PHE A 1 102 ? -12.661 17.163 0.242 1.00 93.69 102 PHE A CA 1
ATOM 866 C C . PHE A 1 102 ? -13.147 16.214 -0.865 1.00 93.69 102 PHE A C 1
ATOM 868 O O . PHE A 1 102 ? -13.944 15.311 -0.614 1.00 93.69 102 PHE A O 1
ATOM 875 N N . GLU A 1 103 ? -12.640 16.371 -2.087 1.00 95.06 103 GLU A N 1
ATOM 876 C CA . GLU A 1 103 ? -12.964 15.480 -3.207 1.00 95.06 103 GLU A CA 1
ATOM 877 C C . GLU A 1 103 ? -12.440 14.057 -2.970 1.00 95.06 103 GLU A C 1
ATOM 879 O O . GLU A 1 103 ? -13.136 13.084 -3.269 1.00 95.06 103 GLU A O 1
ATOM 884 N N . LEU A 1 104 ? -11.249 13.926 -2.378 1.00 92.94 104 LEU A N 1
ATOM 885 C CA . LEU A 1 104 ? -10.688 12.634 -1.977 1.00 92.94 104 LEU A CA 1
ATOM 886 C C . LEU A 1 104 ? -11.535 11.954 -0.900 1.00 92.94 104 LEU A C 1
ATOM 888 O O . LEU A 1 104 ? -11.777 10.751 -0.994 1.00 92.94 104 LEU A O 1
ATOM 892 N N . GLU A 1 105 ? -12.017 12.701 0.095 1.00 94.50 105 GLU A N 1
ATOM 893 C CA . GLU A 1 105 ? -12.922 12.163 1.113 1.00 94.50 105 GLU A CA 1
ATOM 894 C C . GLU A 1 105 ? -14.229 11.651 0.490 1.00 94.50 105 GLU A C 1
ATOM 896 O O . GLU A 1 105 ? -14.654 10.531 0.782 1.00 94.50 105 GLU A O 1
ATOM 901 N N . LEU A 1 106 ? -14.844 12.427 -0.410 1.00 95.75 106 LEU A N 1
ATOM 902 C CA . LEU A 1 106 ? -16.051 12.003 -1.126 1.00 95.75 106 LEU A CA 1
ATOM 903 C C . LEU A 1 106 ? -15.816 10.721 -1.930 1.00 95.75 106 LEU A C 1
ATOM 905 O O . LEU A 1 106 ? -16.634 9.800 -1.877 1.00 95.75 106 LEU A O 1
ATOM 909 N N . LEU A 1 107 ? -14.689 10.640 -2.641 1.00 95.75 107 LEU A N 1
ATOM 910 C CA . LEU A 1 107 ? -14.316 9.449 -3.398 1.00 95.75 107 LEU A CA 1
ATOM 911 C C . LEU A 1 107 ? -14.134 8.235 -2.479 1.00 95.75 107 LEU A C 1
ATOM 913 O O . LEU A 1 107 ? -14.650 7.159 -2.777 1.00 95.75 107 LEU A O 1
ATOM 917 N N . GLN A 1 108 ? -13.442 8.400 -1.349 1.00 95.75 108 GLN A N 1
ATOM 918 C CA . GLN A 1 108 ? -13.247 7.329 -0.369 1.00 95.75 108 GLN A CA 1
ATOM 919 C C . GLN A 1 108 ? -14.582 6.838 0.200 1.00 95.75 108 GLN A C 1
ATOM 921 O O . GLN A 1 108 ? -14.824 5.630 0.221 1.00 95.75 108 GLN A O 1
ATOM 926 N N . LYS A 1 109 ? -15.480 7.752 0.592 1.00 97.12 109 LYS A N 1
ATOM 927 C CA . LYS A 1 109 ? -16.828 7.414 1.075 1.00 97.12 109 LYS A CA 1
ATOM 928 C C . LYS A 1 109 ? -17.638 6.648 0.021 1.00 97.12 109 LYS A C 1
ATOM 930 O O . LYS A 1 109 ? -18.298 5.665 0.359 1.00 97.12 109 LYS A O 1
ATOM 935 N N . GLU A 1 110 ? -17.544 7.019 -1.256 1.00 97.38 110 GLU A N 1
ATOM 936 C CA . GLU A 1 110 ? -18.262 6.305 -2.321 1.00 97.38 110 GLU A CA 1
ATOM 937 C C . GLU A 1 110 ? -17.672 4.917 -2.617 1.00 97.38 110 GLU A C 1
ATOM 939 O O . GLU A 1 110 ? -18.420 3.965 -2.852 1.00 97.38 110 GLU A O 1
ATOM 944 N N . VAL A 1 111 ? -16.348 4.751 -2.524 1.00 97.44 111 VAL A N 1
ATOM 945 C CA . VAL A 1 111 ? -15.709 3.426 -2.613 1.00 97.44 111 VAL A CA 1
ATOM 946 C C . VAL A 1 111 ? -16.161 2.527 -1.459 1.00 97.44 111 VAL A C 1
ATOM 948 O O . VAL A 1 111 ? -16.547 1.382 -1.699 1.00 97.44 111 VAL A O 1
ATOM 951 N N . LEU A 1 112 ? -16.194 3.040 -0.224 1.00 97.31 112 LEU A N 1
ATOM 952 C CA . LEU A 1 112 ? -16.697 2.294 0.937 1.00 97.31 112 LEU A CA 1
ATOM 953 C C . LEU A 1 112 ? -18.168 1.892 0.751 1.00 97.31 112 LEU A C 1
ATOM 955 O O . LEU A 1 112 ? -18.520 0.732 0.962 1.00 97.31 112 LEU A O 1
ATOM 959 N N . ASN A 1 113 ? -19.009 2.805 0.261 1.00 97.38 113 ASN A N 1
ATOM 960 C CA . ASN A 1 113 ? -20.409 2.536 -0.068 1.00 97.38 113 ASN A CA 1
ATOM 961 C C . ASN A 1 113 ? -20.558 1.437 -1.134 1.00 97.38 113 ASN A C 1
ATOM 963 O O . ASN A 1 113 ? -21.390 0.533 -1.002 1.00 97.38 113 ASN A O 1
ATOM 967 N N . TYR A 1 114 ? -19.735 1.479 -2.184 1.00 98.06 114 TYR A N 1
ATOM 968 C CA . TYR A 1 114 ? -19.695 0.435 -3.204 1.00 98.06 114 TYR A CA 1
ATOM 969 C C . TYR A 1 114 ? -19.318 -0.925 -2.602 1.00 98.06 114 TYR A C 1
ATOM 971 O O . TYR A 1 114 ? -20.025 -1.911 -2.824 1.00 98.06 114 TYR A O 1
ATOM 979 N N . MET A 1 115 ? -18.253 -0.980 -1.799 1.00 97.75 115 MET A N 1
ATOM 980 C CA . MET A 1 115 ? -17.799 -2.206 -1.132 1.00 97.75 115 MET A CA 1
ATOM 981 C C . MET A 1 115 ? -18.865 -2.766 -0.189 1.00 97.75 115 MET A C 1
ATOM 983 O O . MET A 1 115 ? -19.169 -3.957 -0.251 1.00 97.75 115 MET A O 1
ATOM 987 N N . HIS A 1 116 ? -19.498 -1.899 0.606 1.00 96.62 116 HIS A N 1
ATOM 988 C CA . HIS A 1 116 ? -20.602 -2.250 1.494 1.00 96.62 116 HIS A CA 1
ATOM 989 C C . HIS A 1 116 ? -21.760 -2.906 0.723 1.00 96.62 116 HIS A C 1
ATOM 991 O O . HIS A 1 116 ? -22.180 -4.015 1.054 1.00 96.62 116 HIS A O 1
ATOM 997 N N . LYS A 1 117 ? -22.227 -2.281 -0.370 1.00 97.31 117 LYS A N 1
ATOM 998 C CA . LYS A 1 117 ? -23.301 -2.822 -1.229 1.00 97.31 117 LYS A CA 1
ATOM 999 C C . LYS A 1 117 ? -22.939 -4.156 -1.882 1.00 97.31 117 LYS A C 1
ATOM 1001 O O . LYS A 1 117 ? -23.824 -4.954 -2.178 1.00 97.31 117 LYS A O 1
ATOM 1006 N N . LYS A 1 118 ? -21.653 -4.382 -2.150 1.00 97.12 118 LYS A N 1
ATOM 1007 C CA . LYS A 1 118 ? -21.133 -5.624 -2.736 1.00 97.12 118 LYS A CA 1
ATOM 1008 C C . LYS A 1 118 ? -20.769 -6.680 -1.695 1.00 97.12 118 LYS A C 1
ATOM 1010 O O . LYS A 1 118 ? -20.305 -7.743 -2.090 1.00 97.12 118 LYS A O 1
ATOM 1015 N N . GLN A 1 119 ? -20.994 -6.403 -0.408 1.00 92.50 119 GLN A N 1
ATOM 1016 C CA . GLN A 1 119 ? -20.615 -7.276 0.706 1.00 92.50 119 GLN A CA 1
ATOM 1017 C C . GLN A 1 119 ? -19.127 -7.656 0.671 1.00 92.50 119 GLN A C 1
ATOM 1019 O O . GLN A 1 119 ? -18.743 -8.768 1.024 1.00 92.50 119 GLN A O 1
ATOM 1024 N N . ILE A 1 120 ? -18.287 -6.721 0.224 1.00 96.88 120 ILE A N 1
ATOM 1025 C CA . ILE A 1 120 ? -16.834 -6.868 0.245 1.00 96.88 120 ILE A CA 1
ATOM 1026 C C . ILE A 1 120 ? -16.357 -6.511 1.648 1.00 96.88 120 ILE A C 1
ATOM 1028 O O . ILE A 1 120 ? -16.748 -5.482 2.194 1.00 96.88 120 ILE A O 1
ATOM 1032 N N . VAL A 1 121 ? -15.508 -7.360 2.213 1.00 96.88 121 VAL A N 1
ATOM 1033 C CA . VAL A 1 121 ? -14.908 -7.174 3.535 1.00 96.88 121 VAL A CA 1
ATOM 1034 C C . VAL A 1 121 ? -13.551 -6.506 3.375 1.00 96.88 121 VAL A C 1
ATOM 1036 O O . VAL 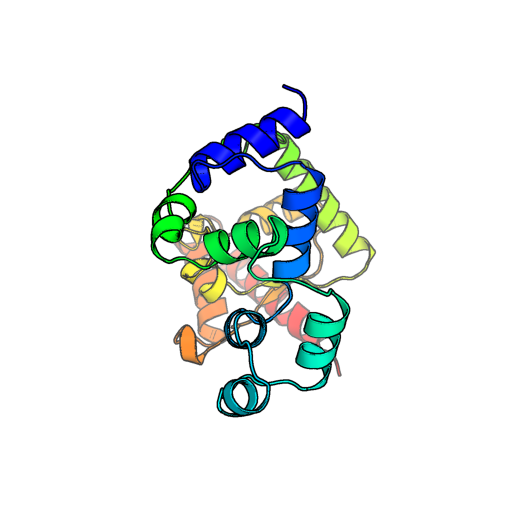A 1 121 ? -12.808 -6.825 2.447 1.00 96.88 121 VAL A O 1
ATOM 1039 N N . ILE A 1 122 ? -13.227 -5.586 4.280 1.00 97.31 122 ILE A N 1
ATOM 1040 C CA . ILE A 1 122 ? -11.893 -4.994 4.363 1.00 97.31 122 ILE A CA 1
ATOM 1041 C C . ILE A 1 122 ? -11.103 -5.727 5.437 1.00 97.31 122 ILE A C 1
ATOM 1043 O O . ILE A 1 122 ? -11.451 -5.669 6.615 1.00 97.31 122 ILE A O 1
ATOM 1047 N N . GLU A 1 123 ? -10.010 -6.365 5.040 1.00 97.00 123 GLU A N 1
ATOM 1048 C CA . GLU A 1 123 ? -8.969 -6.773 5.975 1.00 97.00 123 GLU A CA 1
ATOM 1049 C C . GLU A 1 123 ? -8.013 -5.603 6.191 1.00 97.00 123 GLU A C 1
ATOM 1051 O O . GLU A 1 123 ? -7.414 -5.083 5.251 1.00 97.00 123 GLU A O 1
ATOM 1056 N N . THR A 1 124 ? -7.907 -5.148 7.436 1.00 95.50 124 THR A N 1
ATOM 1057 C CA . THR A 1 124 ? -7.016 -4.058 7.812 1.00 95.50 124 THR A CA 1
ATOM 1058 C C . THR A 1 124 ? -5.824 -4.594 8.596 1.00 95.50 124 THR A C 1
ATOM 1060 O O . THR A 1 124 ? -5.975 -5.474 9.443 1.00 95.50 124 THR A O 1
ATOM 1063 N N . LEU A 1 125 ? -4.638 -4.069 8.287 1.00 96.44 125 LEU A N 1
ATOM 1064 C CA . LEU A 1 125 ? -3.344 -4.602 8.717 1.00 96.44 125 LEU A CA 1
ATOM 1065 C C . LEU A 1 125 ? -2.575 -3.509 9.482 1.00 96.44 125 LEU A C 1
ATOM 1067 O O . LEU A 1 125 ? -1.800 -2.769 8.872 1.00 96.44 125 LEU A O 1
ATOM 1071 N N . PRO A 1 126 ? -2.846 -3.293 10.783 1.00 95.56 126 PRO A N 1
ATOM 1072 C CA . PRO A 1 126 ? -2.432 -2.069 11.465 1.00 95.56 126 PRO A CA 1
ATOM 1073 C C . PRO A 1 126 ? -0.911 -1.893 11.518 1.00 95.56 126 PRO A C 1
ATOM 1075 O O . PRO A 1 126 ? -0.398 -0.873 11.051 1.00 95.56 126 PRO A O 1
ATOM 1078 N N . THR A 1 127 ? -0.176 -2.885 12.031 1.00 96.12 127 THR A N 1
ATOM 1079 C CA . THR A 1 127 ? 1.285 -2.780 12.144 1.00 96.12 127 THR A CA 1
ATOM 1080 C C . THR A 1 127 ? 1.957 -2.676 10.778 1.00 96.12 127 THR A C 1
ATOM 1082 O O . THR A 1 127 ? 2.832 -1.825 10.620 1.00 96.12 127 THR A O 1
ATOM 1085 N N . SER A 1 128 ? 1.569 -3.482 9.783 1.00 94.69 128 SER A N 1
ATOM 1086 C CA . SER A 1 128 ? 2.219 -3.420 8.469 1.00 94.69 128 SER A CA 1
ATOM 1087 C C . SER A 1 128 ? 1.979 -2.068 7.796 1.00 94.69 128 SER A C 1
ATOM 1089 O O . SER A 1 128 ? 2.938 -1.394 7.422 1.00 94.69 128 SER A O 1
ATOM 1091 N N . ASN A 1 129 ? 0.739 -1.574 7.790 1.00 94.25 129 ASN A N 1
ATOM 1092 C CA . ASN A 1 129 ? 0.406 -0.261 7.236 1.00 94.25 129 ASN A CA 1
ATOM 1093 C C . ASN A 1 129 ? 1.174 0.886 7.910 1.00 94.25 129 ASN A C 1
ATOM 1095 O O . ASN A 1 129 ? 1.596 1.818 7.227 1.00 94.25 129 ASN A O 1
ATOM 1099 N N . VAL A 1 130 ? 1.387 0.828 9.229 1.00 94.00 130 VAL A N 1
ATOM 1100 C CA . VAL A 1 130 ? 2.197 1.827 9.949 1.00 94.00 130 VAL A CA 1
ATOM 1101 C C . VAL A 1 130 ? 3.692 1.685 9.645 1.00 94.00 130 VAL A C 1
ATOM 1103 O O . VAL A 1 130 ? 4.412 2.676 9.627 1.00 94.00 130 VAL A O 1
ATOM 1106 N N . ARG A 1 131 ? 4.190 0.467 9.411 1.00 92.75 131 ARG A N 1
ATOM 1107 C CA . ARG A 1 131 ? 5.624 0.215 9.197 1.00 92.75 131 ARG A CA 1
ATOM 1108 C C . ARG A 1 131 ? 6.098 0.490 7.775 1.00 92.75 131 ARG A C 1
ATOM 1110 O O . ARG A 1 131 ? 7.236 0.923 7.617 1.00 92.75 131 ARG A O 1
ATOM 1117 N N . ILE A 1 132 ? 5.275 0.192 6.770 1.00 92.31 132 ILE A N 1
ATOM 1118 C CA . ILE A 1 132 ? 5.658 0.283 5.350 1.00 92.31 132 ILE A CA 1
ATOM 1119 C C . ILE A 1 132 ? 4.794 1.251 4.536 1.00 92.31 132 ILE A C 1
ATOM 1121 O O . ILE A 1 132 ? 5.152 1.573 3.405 1.00 92.31 132 ILE A O 1
ATOM 1125 N N . GLY A 1 133 ? 3.662 1.701 5.079 1.00 86.06 133 GLY A N 1
ATOM 1126 C CA . GLY A 1 133 ? 2.764 2.632 4.405 1.00 86.06 133 GLY A CA 1
ATOM 1127 C C . GLY A 1 133 ? 3.122 4.100 4.639 1.00 86.06 133 GLY A C 1
ATOM 1128 O O . GLY A 1 133 ? 4.163 4.450 5.186 1.00 86.06 133 GLY A O 1
ATOM 1129 N N . HIS A 1 134 ? 2.203 4.981 4.245 1.00 84.69 134 HIS A N 1
ATOM 1130 C CA . HIS A 1 134 ? 2.330 6.436 4.402 1.00 84.69 134 HIS A CA 1
ATOM 1131 C C . HIS A 1 134 ? 1.860 6.952 5.775 1.00 84.69 134 HIS A C 1
ATOM 1133 O O . HIS A 1 134 ? 1.588 8.141 5.936 1.00 84.69 134 HIS A O 1
ATOM 1139 N N . HIS A 1 135 ? 1.720 6.064 6.758 1.00 90.44 135 HIS A N 1
ATOM 1140 C CA . HIS A 1 135 ? 1.293 6.414 8.106 1.00 90.44 135 HIS A CA 1
ATOM 1141 C C . HIS A 1 135 ? 2.519 6.701 8.981 1.00 90.44 135 HIS A C 1
ATOM 1143 O O . HIS A 1 135 ? 3.436 5.891 9.049 1.00 90.44 135 HIS A O 1
ATOM 1149 N N . ASN A 1 136 ? 2.526 7.838 9.679 1.00 87.94 136 ASN A N 1
ATOM 1150 C CA . ASN A 1 136 ? 3.603 8.183 10.617 1.00 87.94 136 ASN A CA 1
ATOM 1151 C C . ASN A 1 136 ? 3.552 7.292 11.865 1.00 87.94 136 ASN A C 1
ATOM 1153 O O . ASN A 1 136 ? 4.570 6.847 12.387 1.00 87.94 136 ASN A O 1
ATOM 1157 N N . ASP A 1 137 ? 2.334 7.068 12.349 1.00 91.56 137 ASP A N 1
ATOM 1158 C CA . ASP A 1 137 ? 1.989 6.237 13.493 1.00 91.56 137 ASP A CA 1
ATOM 1159 C C . ASP A 1 137 ? 0.484 5.898 13.440 1.00 91.56 137 ASP A C 1
ATOM 1161 O O . ASP A 1 137 ? -0.237 6.283 12.507 1.00 91.56 137 ASP A O 1
ATOM 1165 N N . TYR A 1 138 ? -0.011 5.213 14.472 1.00 90.75 138 TYR A N 1
ATOM 1166 C CA . TYR A 1 138 ? -1.425 4.857 14.612 1.00 90.75 138 TYR A CA 1
ATOM 1167 C C . TYR A 1 138 ? -2.388 6.057 14.644 1.00 90.75 138 TYR A C 1
ATOM 1169 O O . TYR A 1 138 ? -3.564 5.885 14.342 1.00 90.75 138 TYR A O 1
ATOM 1177 N N . SER A 1 139 ? -1.928 7.274 14.950 1.00 88.12 139 SER A N 1
ATOM 1178 C CA . SER A 1 139 ? -2.773 8.477 14.917 1.00 88.12 139 SER A CA 1
ATOM 1179 C C . SER A 1 139 ? -3.127 8.932 13.506 1.00 88.12 139 SER A C 1
ATOM 1181 O O . SER A 1 139 ? -4.173 9.547 13.304 1.00 88.12 139 SER A O 1
ATOM 1183 N N . SER A 1 140 ? -2.282 8.589 12.533 1.00 88.50 140 SER A N 1
ATOM 1184 C CA . SER A 1 140 ? -2.527 8.830 11.109 1.00 88.50 140 SER A CA 1
ATOM 1185 C C . SER A 1 140 ? -3.245 7.669 10.415 1.00 88.50 140 SER A C 1
ATOM 1187 O O . SER A 1 140 ? -3.556 7.763 9.229 1.00 88.50 140 SER A O 1
ATOM 1189 N N . TYR A 1 141 ? -3.481 6.565 11.127 1.00 91.12 141 TYR A N 1
ATOM 1190 C CA . TYR A 1 141 ? -4.080 5.355 10.580 1.00 91.12 141 TYR A CA 1
ATOM 1191 C C . TYR A 1 141 ? -5.586 5.524 10.335 1.00 91.12 141 TYR A C 1
ATOM 1193 O O . TYR A 1 141 ? -6.340 6.002 11.184 1.00 91.12 141 TYR A O 1
ATOM 1201 N N . HIS A 1 142 ? -6.031 5.104 9.151 1.00 93.38 142 HIS A N 1
ATOM 1202 C CA . HIS A 1 142 ? -7.342 5.435 8.581 1.00 93.38 142 HIS A CA 1
ATOM 1203 C C . HIS A 1 142 ? -8.544 4.813 9.311 1.00 93.38 142 HIS A C 1
ATOM 1205 O O . HIS A 1 142 ? -9.668 5.282 9.132 1.00 93.38 142 HIS A O 1
ATOM 1211 N N . LEU A 1 143 ? -8.332 3.795 10.156 1.00 94.94 143 LEU A N 1
ATOM 1212 C CA . LEU A 1 143 ? -9.409 3.093 10.861 1.00 94.94 143 LEU A CA 1
ATOM 1213 C C . LEU A 1 143 ? -10.297 4.039 11.682 1.00 94.94 143 LEU A C 1
ATOM 1215 O O . LEU A 1 143 ? -11.510 3.863 11.708 1.00 94.94 143 LEU A O 1
ATOM 1219 N N . TRP A 1 144 ? -9.720 5.059 12.326 1.00 94.69 144 TRP A N 1
ATOM 1220 C CA . TRP A 1 144 ? -10.517 6.021 13.094 1.00 94.69 144 TRP A CA 1
ATOM 1221 C C . TRP A 1 144 ? -11.474 6.822 12.208 1.00 94.69 144 TRP A C 1
ATOM 1223 O O . TRP A 1 144 ? -12.639 6.975 12.560 1.00 94.69 144 TRP A O 1
ATOM 1233 N N . ASN A 1 145 ? -11.014 7.272 11.040 1.00 94.69 145 ASN A N 1
ATOM 1234 C CA . ASN A 1 145 ? -11.852 8.032 10.113 1.00 94.69 145 ASN A CA 1
ATOM 1235 C C . ASN A 1 145 ? -13.037 7.190 9.634 1.00 94.69 145 ASN A C 1
ATOM 1237 O O . ASN A 1 145 ? -14.157 7.679 9.583 1.00 94.69 145 ASN A O 1
ATOM 1241 N N . TRP A 1 146 ? -12.809 5.908 9.346 1.00 96.12 146 TRP A N 1
ATOM 1242 C CA . TRP A 1 146 ? -13.874 4.984 8.957 1.00 96.12 146 TRP A CA 1
ATOM 1243 C C . TRP A 1 146 ? -14.924 4.791 10.052 1.00 96.12 146 TRP A C 1
ATOM 1245 O O . TRP A 1 146 ? -16.116 4.789 9.754 1.00 96.12 146 TRP A O 1
ATOM 1255 N N . LEU A 1 147 ? -14.493 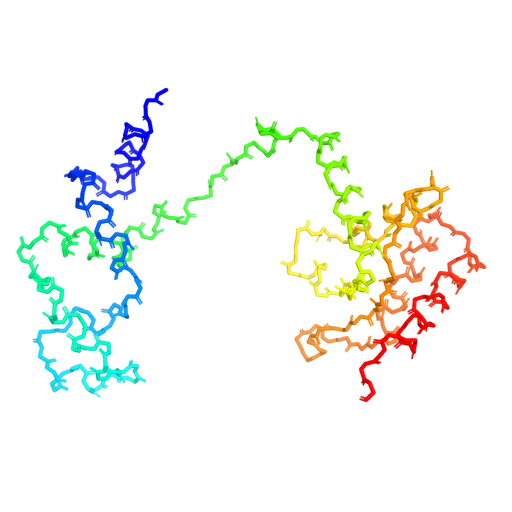4.660 11.309 1.00 94.56 147 LEU A N 1
ATOM 1256 C CA . LEU A 1 147 ? -15.400 4.539 12.453 1.00 94.56 147 LEU A CA 1
ATOM 1257 C C . LEU A 1 147 ? -16.225 5.817 12.664 1.00 94.56 147 LEU A C 1
ATOM 1259 O O . LEU A 1 147 ? -17.418 5.735 12.942 1.00 94.56 147 LEU A O 1
ATOM 1263 N N . GLU A 1 148 ? -15.617 6.992 12.498 1.00 94.94 148 GLU A N 1
ATOM 1264 C CA . GLU A 1 148 ? -16.337 8.267 12.587 1.00 94.94 148 GLU A CA 1
ATOM 1265 C C . GLU A 1 148 ? -17.318 8.446 11.430 1.00 94.94 148 GLU A C 1
ATOM 1267 O O . GLU A 1 148 ? -18.473 8.797 11.656 1.00 94.94 148 GLU A O 1
ATOM 1272 N N . TRP A 1 149 ? -16.922 8.111 10.203 1.00 96.12 149 TRP A N 1
ATOM 1273 C CA . TRP A 1 149 ? -17.833 8.158 9.061 1.00 96.12 149 TRP A CA 1
ATOM 1274 C C . TRP A 1 149 ? -19.004 7.191 9.216 1.00 96.12 149 TRP A C 1
ATOM 1276 O O . TRP A 1 149 ? -20.121 7.529 8.833 1.00 96.12 149 TRP A O 1
ATOM 1286 N N . GLU A 1 150 ? -18.797 6.015 9.810 1.00 94.94 150 GLU A N 1
ATOM 1287 C CA . GLU A 1 150 ? -19.899 5.117 10.161 1.00 94.94 150 GLU A CA 1
ATOM 1288 C C . GLU A 1 150 ? -20.853 5.763 11.179 1.00 94.94 150 GLU A C 1
ATOM 1290 O O . GLU A 1 150 ? -22.071 5.700 10.998 1.00 94.94 150 GLU A O 1
ATOM 1295 N N . ASN A 1 151 ? -20.325 6.449 12.201 1.00 93.38 151 ASN A N 1
ATOM 1296 C CA . ASN A 1 151 ? -21.134 7.205 13.167 1.00 93.38 151 ASN A CA 1
ATOM 1297 C C . ASN A 1 151 ? -21.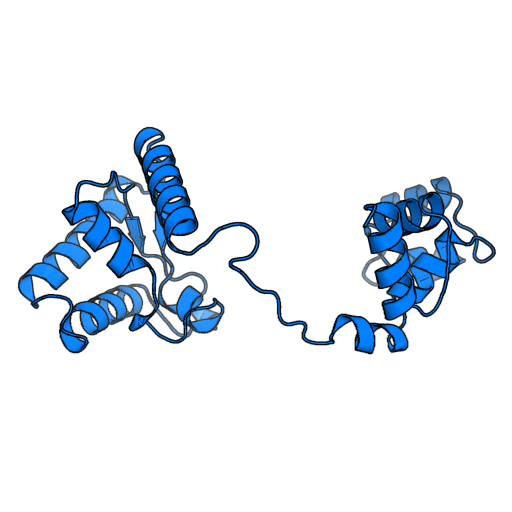905 8.369 12.511 1.00 93.38 151 ASN A C 1
ATOM 1299 O O . ASN A 1 151 ? -22.997 8.716 12.963 1.00 93.38 151 ASN A O 1
ATOM 1303 N N . GLU A 1 152 ? -21.370 8.945 11.432 1.00 94.88 152 GLU A N 1
ATOM 1304 C CA . GLU A 1 152 ? -22.026 9.958 10.591 1.00 94.88 152 GLU A CA 1
ATOM 1305 C C . GLU A 1 152 ? -23.073 9.365 9.625 1.00 94.88 152 GLU A C 1
ATOM 1307 O O . GLU A 1 152 ? -23.768 10.109 8.931 1.00 94.88 152 GLU A O 1
ATOM 1312 N N . GLY A 1 153 ? -23.212 8.036 9.569 1.00 94.88 153 GLY A N 1
ATOM 1313 C CA . GLY A 1 153 ? -24.159 7.338 8.698 1.00 94.88 153 GLY A CA 1
ATOM 1314 C C . GLY A 1 153 ? -23.607 6.961 7.320 1.00 94.88 153 GLY A C 1
ATOM 1315 O O . GLY A 1 153 ? -24.375 6.534 6.455 1.00 94.88 153 GLY A O 1
ATOM 1316 N N . CYS A 1 154 ? -22.296 7.087 7.092 1.00 95.94 154 CYS A N 1
ATOM 1317 C CA . CYS A 1 154 ? -21.655 6.556 5.893 1.00 95.94 154 CYS A CA 1
ATOM 1318 C C . CYS A 1 154 ? -21.702 5.019 5.914 1.00 95.94 154 CYS A C 1
ATOM 1320 O O . CYS A 1 154 ? -21.281 4.411 6.902 1.00 95.94 154 CYS A O 1
ATOM 1322 N N . PRO A 1 155 ? -22.156 4.359 4.833 1.00 95.00 155 PRO A N 1
ATOM 1323 C CA . PRO A 1 155 ? -22.112 2.906 4.753 1.00 95.00 155 PRO A CA 1
ATOM 1324 C C . PRO A 1 155 ? -20.665 2.411 4.794 1.00 95.00 155 PRO A C 1
ATOM 1326 O O . PRO A 1 155 ? -19.873 2.708 3.898 1.00 95.00 155 PRO A O 1
ATOM 1329 N N . LEU A 1 156 ? -20.333 1.645 5.832 1.00 95.38 156 LEU A N 1
ATOM 1330 C CA . LEU A 1 156 ? -19.021 1.037 6.007 1.00 95.38 156 LEU A CA 1
ATOM 1331 C C . LEU A 1 156 ? -19.119 -0.473 5.730 1.00 95.38 156 LEU A C 1
ATOM 1333 O O . LEU A 1 156 ? -20.016 -1.137 6.266 1.00 95.38 156 LEU A O 1
ATOM 1337 N N . PRO A 1 157 ? -18.260 -1.051 4.872 1.00 96.25 157 PRO A N 1
ATOM 1338 C CA . PRO A 1 157 ? -18.169 -2.499 4.752 1.00 96.25 157 PRO A CA 1
ATOM 1339 C C . PRO A 1 157 ? -17.696 -3.120 6.077 1.00 96.25 157 PRO A C 1
ATOM 1341 O O . PRO A 1 157 ? -17.073 -2.440 6.894 1.00 96.25 157 PRO A O 1
ATOM 1344 N N . PRO A 1 158 ? -17.947 -4.418 6.309 1.00 96.00 158 PRO A N 1
ATOM 1345 C CA . PRO A 1 158 ? -17.362 -5.114 7.446 1.00 96.00 158 PRO A CA 1
ATOM 1346 C C . PRO A 1 158 ? -15.834 -5.005 7.414 1.00 96.00 158 PRO A C 1
ATOM 1348 O O . PRO A 1 158 ? -15.214 -5.219 6.372 1.00 96.00 158 PRO A O 1
ATOM 1351 N N . ILE A 1 159 ? -15.241 -4.686 8.563 1.00 97.25 159 ILE A N 1
ATOM 1352 C CA . ILE A 1 159 ? -13.788 -4.625 8.740 1.00 97.25 159 ILE A CA 1
ATOM 1353 C C . ILE A 1 159 ? -13.358 -5.777 9.640 1.00 97.25 159 ILE A C 1
ATOM 1355 O O . ILE A 1 159 ? -13.982 -6.014 10.679 1.00 97.25 159 ILE A O 1
ATOM 1359 N N . VAL A 1 160 ? -12.284 -6.451 9.243 1.00 97.50 160 VAL A N 1
ATOM 1360 C CA . VAL A 1 160 ? -11.584 -7.491 10.002 1.00 97.50 160 VAL A CA 1
ATOM 1361 C C . VAL A 1 160 ? -10.122 -7.089 10.186 1.00 97.50 160 VAL A C 1
ATOM 1363 O O . VAL A 1 160 ? -9.602 -6.276 9.424 1.00 97.50 160 VAL A O 1
ATOM 1366 N N . VAL A 1 161 ? -9.463 -7.630 11.209 1.00 97.75 161 VAL A N 1
ATOM 1367 C CA . VAL A 1 161 ? -8.060 -7.317 11.528 1.00 97.75 161 VAL A CA 1
ATOM 1368 C C . VAL A 1 161 ? -7.173 -8.494 11.141 1.00 97.75 161 VAL A C 1
ATOM 1370 O O . VAL A 1 161 ? -7.457 -9.625 11.532 1.00 97.75 161 VAL A O 1
ATOM 1373 N N . GLY A 1 162 ? -6.094 -8.208 10.418 1.00 97.12 162 GLY A N 1
ATOM 1374 C CA . GLY A 1 162 ? -5.057 -9.166 10.047 1.00 97.12 162 GLY A CA 1
ATOM 1375 C C . GLY A 1 162 ? -3.668 -8.707 10.493 1.00 97.12 162 GLY A C 1
ATOM 1376 O O . GLY A 1 162 ? -3.456 -7.544 10.840 1.00 97.12 162 GLY A O 1
ATOM 1377 N N . THR A 1 163 ? -2.712 -9.637 10.502 1.00 96.50 163 THR A N 1
ATOM 1378 C CA . THR A 1 163 ? -1.322 -9.372 10.916 1.00 96.50 163 THR A CA 1
ATOM 1379 C C . THR A 1 163 ? -0.370 -9.100 9.765 1.00 96.50 163 THR A C 1
ATOM 1381 O O . THR A 1 163 ? 0.735 -8.627 10.020 1.00 96.50 163 THR A O 1
ATOM 1384 N N . ASP A 1 164 ? -0.764 -9.445 8.537 1.00 95.50 164 ASP A N 1
ATOM 1385 C CA . ASP A 1 164 ? 0.140 -9.513 7.387 1.00 95.50 164 ASP A CA 1
ATOM 1386 C C . ASP A 1 164 ? 1.275 -10.521 7.679 1.00 95.50 164 ASP A C 1
ATOM 1388 O O . ASP A 1 164 ? 0.996 -11.681 7.997 1.00 95.50 164 ASP A O 1
ATOM 1392 N N . ASP A 1 165 ? 2.535 -10.087 7.712 1.00 94.38 165 ASP A N 1
ATOM 1393 C CA . ASP A 1 165 ? 3.699 -10.921 8.015 1.00 94.38 165 ASP A CA 1
ATOM 1394 C C . ASP A 1 165 ? 4.176 -10.807 9.474 1.00 94.38 165 ASP A C 1
ATOM 1396 O O . ASP A 1 165 ? 4.985 -9.945 9.838 1.00 94.38 165 ASP A O 1
ATOM 1400 N N . THR A 1 166 ? 3.766 -11.750 10.330 1.00 93.50 166 THR A N 1
ATOM 1401 C CA . THR A 1 166 ? 4.159 -11.768 11.757 1.00 93.50 166 THR A CA 1
ATOM 1402 C C . THR A 1 166 ? 5.675 -11.857 11.972 1.00 93.50 166 THR A C 1
ATOM 1404 O O . THR A 1 166 ? 6.191 -11.277 12.929 1.00 93.50 166 THR A O 1
ATOM 1407 N N . GLY A 1 167 ? 6.402 -12.537 11.076 1.00 93.31 167 GLY A N 1
ATOM 1408 C CA . GLY A 1 167 ? 7.862 -12.660 11.125 1.00 93.31 167 GLY A CA 1
ATOM 1409 C C . GLY A 1 167 ? 8.607 -11.374 10.756 1.00 93.31 167 GLY A C 1
ATOM 1410 O O . GLY A 1 167 ? 9.635 -11.078 11.361 1.00 93.31 167 GLY A O 1
ATOM 1411 N N . ILE A 1 168 ? 8.080 -10.592 9.807 1.00 94.38 168 ILE A N 1
ATOM 1412 C CA . ILE A 1 168 ? 8.687 -9.323 9.374 1.00 94.38 168 ILE A CA 1
ATOM 1413 C C . ILE A 1 168 ? 8.383 -8.220 10.389 1.00 94.38 168 ILE A C 1
ATOM 1415 O O . ILE A 1 168 ? 9.270 -7.452 10.762 1.00 94.38 168 ILE A O 1
ATOM 1419 N N . PHE A 1 169 ? 7.142 -8.155 10.873 1.00 94.75 169 PHE A N 1
ATOM 1420 C CA . PHE A 1 169 ? 6.684 -7.073 11.746 1.00 94.75 169 PHE A CA 1
ATOM 1421 C C . PHE A 1 169 ? 6.828 -7.367 13.242 1.00 94.75 169 PHE A C 1
ATOM 1423 O O . PHE A 1 169 ? 6.512 -6.501 14.059 1.00 94.75 169 PHE A O 1
ATOM 1430 N N . ALA A 1 170 ? 7.319 -8.559 13.605 1.00 93.94 170 ALA A N 1
ATOM 1431 C CA . ALA A 1 170 ? 7.471 -9.021 14.986 1.00 93.94 170 ALA A CA 1
ATOM 1432 C C . ALA A 1 170 ? 6.186 -8.807 15.814 1.00 93.94 170 ALA A C 1
ATOM 1434 O O . ALA A 1 170 ? 6.215 -8.321 16.947 1.00 93.94 170 ALA A O 1
ATOM 1435 N N . THR A 1 171 ? 5.046 -9.148 15.212 1.00 96.56 171 THR A N 1
ATOM 1436 C CA . THR A 1 171 ? 3.705 -8.921 15.763 1.00 96.56 171 THR A CA 1
ATOM 1437 C C . THR A 1 171 ? 2.883 -10.212 15.792 1.00 96.56 171 THR A C 1
ATOM 1439 O O . THR A 1 171 ? 3.308 -11.257 15.305 1.00 96.56 171 THR A O 1
ATOM 1442 N N . ASN A 1 172 ? 1.702 -10.157 16.399 1.00 97.50 172 ASN A N 1
ATOM 1443 C CA . ASN A 1 172 ? 0.696 -11.214 16.376 1.00 97.50 172 ASN A CA 1
ATOM 1444 C C . ASN A 1 172 ? -0.703 -10.582 16.455 1.00 97.50 172 ASN A C 1
ATOM 1446 O O . ASN A 1 172 ? -0.835 -9.390 16.725 1.00 97.50 172 ASN A O 1
ATOM 1450 N N . ILE A 1 173 ? -1.757 -11.377 16.258 1.00 97.44 173 ILE A N 1
ATOM 1451 C CA . ILE A 1 173 ? -3.123 -10.839 16.194 1.00 97.44 173 ILE A CA 1
ATOM 1452 C C . ILE A 1 173 ? -3.560 -10.133 17.489 1.00 97.44 173 ILE A C 1
ATOM 1454 O O . ILE A 1 173 ? -4.271 -9.132 17.442 1.00 97.44 173 ILE A O 1
ATOM 1458 N N . LEU A 1 174 ? -3.089 -10.599 18.653 1.00 97.69 174 LEU A N 1
ATOM 1459 C CA . LEU A 1 174 ? -3.364 -9.950 19.936 1.00 97.69 174 LEU A CA 1
ATOM 1460 C C . LEU A 1 174 ? -2.715 -8.563 20.000 1.00 97.69 174 LEU A C 1
ATOM 1462 O O . LEU A 1 174 ? -3.344 -7.620 20.476 1.00 97.69 174 LEU A O 1
ATOM 1466 N N . ASN A 1 175 ? -1.487 -8.431 19.496 1.00 97.31 175 ASN A N 1
ATOM 1467 C CA . ASN A 1 175 ? -0.798 -7.149 19.417 1.00 97.31 175 ASN A CA 1
ATOM 1468 C C . ASN A 1 175 ? -1.542 -6.174 18.495 1.00 97.31 175 ASN A C 1
ATOM 1470 O O . ASN A 1 175 ? -1.661 -5.008 18.855 1.00 97.31 175 ASN A O 1
ATOM 1474 N N . GLU A 1 176 ? -2.094 -6.627 17.363 1.00 97.81 176 GLU A N 1
ATOM 1475 C CA . GLU A 1 176 ? -2.875 -5.756 16.468 1.00 97.81 176 GLU A CA 1
ATOM 1476 C C . GLU A 1 176 ? -4.107 -5.176 17.173 1.00 97.81 176 GLU A C 1
ATOM 1478 O O . GLU A 1 176 ? -4.309 -3.959 17.186 1.00 97.81 176 GLU A O 1
ATOM 1483 N N . PHE A 1 177 ? -4.888 -6.020 17.855 1.00 98.06 177 PHE A N 1
ATOM 1484 C CA . PHE A 1 177 ? -6.019 -5.546 18.655 1.00 98.06 177 PHE A CA 1
ATOM 1485 C C . PHE A 1 177 ? -5.579 -4.643 19.814 1.00 98.06 177 PHE A C 1
ATOM 1487 O O . PHE A 1 177 ? -6.225 -3.627 20.079 1.00 98.06 177 PHE A O 1
ATOM 1494 N N . ALA A 1 178 ? -4.473 -4.969 20.489 1.00 97.19 178 ALA A N 1
ATOM 1495 C CA . ALA A 1 178 ? -3.930 -4.150 21.568 1.00 97.19 178 ALA A CA 1
ATOM 1496 C C . ALA A 1 178 ? -3.465 -2.775 21.069 1.00 97.19 178 ALA A C 1
ATOM 1498 O O . ALA A 1 178 ? -3.705 -1.777 21.747 1.00 97.19 178 ALA A O 1
ATOM 1499 N N . ASN A 1 179 ? -2.861 -2.702 19.882 1.00 96.69 179 ASN A N 1
ATOM 1500 C CA . ASN A 1 179 ? -2.437 -1.453 19.256 1.00 96.69 179 ASN A CA 1
ATOM 1501 C C . ASN A 1 179 ? -3.643 -0.579 18.901 1.00 96.69 179 ASN A C 1
ATOM 1503 O O . ASN A 1 179 ? -3.654 0.602 19.248 1.00 96.69 179 ASN A O 1
ATOM 1507 N N . ILE A 1 180 ? -4.689 -1.162 18.298 1.00 97.00 180 ILE A N 1
ATOM 1508 C CA . ILE A 1 180 ? -5.947 -0.452 18.019 1.00 97.00 180 ILE A CA 1
ATOM 1509 C C . ILE A 1 180 ? -6.560 0.069 19.324 1.00 97.00 180 ILE A C 1
ATOM 1511 O O . ILE A 1 180 ? -6.892 1.248 19.421 1.00 97.00 180 ILE A O 1
ATOM 1515 N N . TYR A 1 181 ? -6.675 -0.781 20.346 1.00 97.75 181 TYR A N 1
ATOM 1516 C CA . TYR A 1 181 ? -7.240 -0.393 21.638 1.00 97.75 181 TYR A CA 1
ATOM 1517 C C . TYR A 1 181 ? -6.446 0.744 22.292 1.00 97.75 181 TYR A C 1
ATOM 1519 O O . TYR A 1 181 ? -7.027 1.766 22.654 1.00 97.75 181 TYR A O 1
ATOM 1527 N N . CYS A 1 182 ? -5.121 0.594 22.394 1.00 96.19 182 CYS A N 1
ATOM 1528 C CA . CYS A 1 182 ? -4.243 1.606 22.975 1.00 96.19 182 CYS A CA 1
ATOM 1529 C C . CYS A 1 182 ? -4.335 2.925 22.213 1.00 96.19 182 CYS A C 1
ATOM 1531 O O . CYS A 1 182 ? -4.384 3.977 22.843 1.00 96.19 182 CYS A O 1
ATOM 1533 N N . TYR A 1 183 ? -4.383 2.888 20.882 1.00 95.38 183 TYR A N 1
ATOM 1534 C CA . TYR A 1 183 ? -4.574 4.091 20.085 1.00 95.38 183 TYR A CA 1
ATOM 1535 C C . TYR A 1 183 ? -5.907 4.777 20.418 1.00 95.38 183 TYR A C 1
ATOM 1537 O O . TYR A 1 183 ? -5.931 5.959 20.764 1.00 95.38 183 TYR A O 1
ATOM 1545 N N . LEU A 1 184 ? -7.011 4.027 20.391 1.00 95.88 184 LEU A N 1
ATOM 1546 C CA . LEU A 1 184 ? -8.348 4.554 20.657 1.00 95.88 184 LEU A CA 1
ATOM 1547 C C . LEU A 1 184 ? -8.462 5.210 22.043 1.00 95.88 184 LEU A C 1
ATOM 1549 O O . LEU A 1 184 ? -9.098 6.259 22.174 1.00 95.88 184 LEU A O 1
ATOM 1553 N N . THR A 1 185 ? -7.834 4.624 23.066 1.00 96.06 185 THR A N 1
ATOM 1554 C CA . THR A 1 185 ? -7.934 5.109 24.449 1.00 96.06 185 THR A CA 1
ATOM 1555 C C . THR A 1 185 ? -6.882 6.157 24.790 1.00 96.06 185 THR A C 1
ATOM 1557 O O . THR A 1 185 ? -7.217 7.207 25.336 1.00 96.06 185 THR A O 1
ATOM 1560 N N . ASN A 1 186 ? -5.610 5.917 24.461 1.00 94.12 186 ASN A N 1
ATOM 1561 C CA . ASN A 1 186 ? -4.505 6.779 24.893 1.00 94.12 186 ASN A CA 1
ATOM 1562 C C . ASN A 1 186 ? -4.480 8.100 24.121 1.00 94.12 186 ASN A C 1
ATOM 1564 O O . ASN A 1 186 ? -4.059 9.116 24.665 1.00 94.12 186 ASN A O 1
ATOM 1568 N N . SER A 1 187 ? -4.967 8.108 22.876 1.00 89.69 187 SER A N 1
ATOM 1569 C CA . SER A 1 187 ? -5.137 9.334 22.091 1.00 89.69 187 SER A CA 1
ATOM 1570 C C . SER A 1 187 ? -6.448 10.070 22.400 1.00 89.69 187 SER A C 1
ATOM 1572 O O . SER A 1 187 ? -6.750 11.065 21.745 1.00 89.69 187 SER A O 1
ATOM 1574 N N . GLY A 1 188 ? -7.249 9.592 23.362 1.00 89.75 188 GLY A N 1
ATOM 1575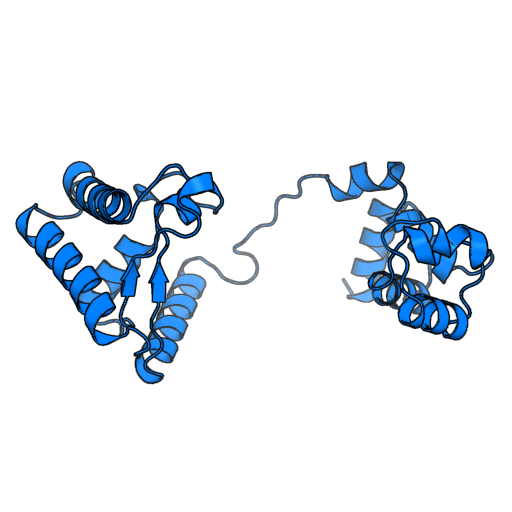 C CA . GLY A 1 188 ? -8.500 10.233 23.775 1.00 89.75 188 GLY A CA 1
ATOM 1576 C C . GLY A 1 188 ? -9.602 10.225 22.711 1.00 89.75 188 GLY A C 1
ATOM 1577 O O . GLY A 1 188 ? -10.550 10.999 22.821 1.00 89.75 188 GLY A O 1
ATOM 1578 N N . ARG A 1 189 ? -9.495 9.370 21.683 1.00 92.44 189 ARG A N 1
ATOM 1579 C CA . ARG A 1 189 ? -10.496 9.257 20.608 1.00 92.44 189 ARG A CA 1
ATOM 1580 C C . ARG A 1 189 ? -11.821 8.725 21.140 1.00 92.44 189 ARG A C 1
ATOM 1582 O O . ARG A 1 189 ? -12.888 9.175 20.737 1.00 92.44 189 ARG A O 1
ATOM 1589 N N . THR A 1 190 ? -11.760 7.779 22.075 1.00 94.12 190 THR A N 1
ATOM 1590 C CA . THR A 1 190 ? -12.946 7.236 22.734 1.00 94.12 190 THR A CA 1
ATOM 1591 C C . THR A 1 190 ? -12.616 6.669 24.115 1.00 94.12 190 THR A C 1
ATOM 1593 O O . THR A 1 190 ? -11.456 6.535 24.498 1.00 94.12 190 THR A O 1
ATOM 1596 N N . ASN A 1 191 ? -13.647 6.349 24.898 1.00 96.38 191 ASN A N 1
ATOM 1597 C CA . ASN A 1 191 ? -13.468 5.747 26.219 1.00 96.38 191 ASN A CA 1
ATOM 1598 C C . ASN A 1 191 ? -13.250 4.227 26.131 1.00 96.38 191 ASN A C 1
ATOM 1600 O O . ASN A 1 191 ? -13.578 3.596 25.128 1.00 96.38 191 ASN A O 1
ATOM 1604 N N . HIS A 1 192 ? -12.750 3.634 27.217 1.00 97.19 192 HIS A N 1
ATOM 1605 C CA . HIS A 1 192 ? -12.437 2.204 27.290 1.00 97.19 192 HIS A CA 1
ATOM 1606 C C . HIS A 1 192 ? -13.602 1.284 26.898 1.00 97.19 192 HIS A C 1
ATOM 1608 O O . HIS A 1 192 ? -13.382 0.311 26.182 1.00 97.19 192 HIS A O 1
ATOM 1614 N N . ASN A 1 193 ? -14.836 1.597 27.310 1.00 97.25 193 ASN A N 1
ATOM 1615 C CA . ASN A 1 193 ? -16.000 0.762 26.997 1.00 97.25 193 ASN A CA 1
ATOM 1616 C C . ASN A 1 193 ? -16.278 0.752 25.491 1.00 97.25 193 ASN A C 1
ATOM 1618 O O . ASN A 1 193 ? -16.354 -0.310 24.881 1.00 97.25 193 ASN A O 1
ATOM 1622 N N . LYS A 1 194 ? -16.339 1.939 24.880 1.00 96.38 194 LYS A N 1
ATOM 1623 C CA . LYS A 1 194 ? -16.536 2.081 23.433 1.00 96.38 194 LYS A CA 1
ATOM 1624 C C . LYS A 1 194 ? -15.385 1.467 22.635 1.00 96.38 194 LYS A C 1
ATOM 1626 O O . LYS A 1 194 ? -15.634 0.810 21.630 1.00 96.38 194 LYS A O 1
ATOM 1631 N N . ALA A 1 195 ? -14.140 1.647 23.080 1.00 97.38 195 ALA A N 1
ATOM 1632 C CA . ALA A 1 195 ? -12.983 1.011 22.453 1.00 97.38 195 ALA A CA 1
ATOM 1633 C C . ALA A 1 195 ? -13.122 -0.518 22.472 1.00 97.38 195 ALA A C 1
ATOM 1635 O O . ALA A 1 195 ? -12.905 -1.169 21.457 1.00 97.38 195 ALA A O 1
ATOM 1636 N N . PHE A 1 196 ? -13.544 -1.094 23.598 1.00 97.50 196 PHE A N 1
ATOM 1637 C CA . PHE A 1 196 ? -13.733 -2.537 23.716 1.00 97.50 196 PHE A CA 1
ATOM 1638 C C . PHE A 1 196 ? -14.866 -3.061 22.821 1.00 97.50 196 PHE A C 1
ATOM 1640 O O . PHE A 1 196 ? -14.734 -4.131 22.230 1.00 97.50 196 PHE A O 1
ATOM 1647 N N . ASP A 1 197 ? -15.952 -2.303 22.662 1.00 97.94 197 ASP A N 1
ATOM 1648 C CA . ASP A 1 197 ? -17.039 -2.664 21.746 1.00 97.94 197 ASP A CA 1
ATOM 1649 C C . ASP A 1 197 ? -16.598 -2.620 20.274 1.00 97.94 197 ASP A C 1
ATOM 1651 O O . ASP A 1 197 ? -16.970 -3.503 19.499 1.00 97.94 197 ASP A O 1
ATOM 1655 N N . ILE A 1 198 ? -15.736 -1.666 19.900 1.00 97.38 198 ILE A N 1
ATOM 1656 C CA . ILE A 1 198 ? -15.095 -1.638 18.576 1.00 97.38 198 ILE A CA 1
ATOM 1657 C C . ILE A 1 198 ? -14.248 -2.900 18.367 1.00 97.38 198 ILE A C 1
ATOM 1659 O O . ILE A 1 198 ? -14.404 -3.575 17.352 1.00 97.38 198 ILE A O 1
ATOM 1663 N N . ILE A 1 199 ? -13.398 -3.263 19.334 1.00 98.06 199 ILE A N 1
ATOM 1664 C CA . ILE A 1 199 ? -12.562 -4.473 19.249 1.00 98.06 199 ILE A CA 1
ATOM 1665 C C . ILE A 1 199 ? -13.423 -5.733 19.090 1.00 98.06 199 ILE A C 1
ATOM 1667 O O . ILE A 1 199 ? -13.160 -6.545 18.204 1.00 98.06 199 ILE A O 1
ATOM 1671 N N . LYS A 1 200 ? -14.498 -5.871 19.878 1.00 98.06 200 LYS A N 1
ATOM 1672 C CA . LYS A 1 200 ? -15.446 -6.989 19.742 1.00 98.06 200 LYS A CA 1
ATOM 1673 C C . LYS A 1 200 ? -16.086 -7.047 18.362 1.00 98.06 200 LYS A C 1
ATOM 1675 O O . LYS A 1 200 ? -16.236 -8.134 17.819 1.00 98.06 200 LYS A O 1
ATOM 1680 N N . LYS A 1 201 ? -16.493 -5.900 17.808 1.00 97.56 201 LYS A N 1
ATOM 1681 C CA . LYS A 1 201 ? -17.099 -5.830 16.472 1.00 97.56 201 LYS A CA 1
ATOM 1682 C C . LYS A 1 201 ? -16.124 -6.321 15.402 1.00 97.56 201 LYS A C 1
ATOM 1684 O O . LYS A 1 201 ? -16.519 -7.104 14.544 1.00 97.56 201 LYS A O 1
ATOM 1689 N N . LEU A 1 202 ? -14.866 -5.886 15.473 1.00 97.62 202 LEU A N 1
ATOM 1690 C CA . LEU A 1 202 ? -13.819 -6.297 14.538 1.00 97.62 202 LEU A CA 1
ATOM 1691 C C . LEU A 1 202 ? -13.558 -7.810 14.602 1.00 97.62 202 LEU A C 1
ATOM 1693 O O . LEU A 1 202 ? -13.546 -8.466 13.564 1.00 97.62 202 LEU A O 1
ATOM 1697 N N . ASP A 1 203 ? -13.420 -8.378 15.803 1.00 97.62 203 ASP A N 1
ATOM 1698 C CA . ASP A 1 203 ? -13.237 -9.828 15.983 1.00 97.62 203 ASP A CA 1
ATOM 1699 C C . ASP A 1 203 ? -14.472 -10.633 15.542 1.00 97.62 203 ASP A C 1
ATOM 1701 O O . ASP A 1 203 ? -14.364 -11.638 14.837 1.00 97.62 203 ASP A O 1
ATOM 1705 N N . TYR A 1 204 ? -15.670 -10.152 15.882 1.00 97.81 204 TYR A N 1
ATOM 1706 C CA . TYR A 1 204 ? -16.922 -10.773 15.458 1.00 97.81 204 TYR A CA 1
ATOM 1707 C C . TYR A 1 204 ? -17.035 -10.845 13.931 1.00 97.81 204 TYR A C 1
ATOM 1709 O O . TYR A 1 204 ? -17.379 -11.899 13.392 1.00 97.81 204 TYR A O 1
ATOM 1717 N N . ASN A 1 205 ? -16.690 -9.765 13.223 1.00 96.88 205 ASN A N 1
ATOM 1718 C CA . ASN A 1 205 ? -16.662 -9.765 11.762 1.00 96.88 205 ASN A CA 1
ATOM 1719 C C . ASN A 1 205 ? -15.717 -10.853 11.225 1.00 96.88 205 ASN A C 1
ATOM 1721 O O . ASN A 1 205 ? -16.096 -11.583 10.310 1.00 96.88 205 ASN A O 1
ATOM 1725 N N . SER A 1 206 ? -14.534 -11.035 11.822 1.00 95.62 206 SER A N 1
ATOM 1726 C CA . SER A 1 206 ? -13.587 -12.079 11.404 1.00 95.62 206 SER A CA 1
ATOM 1727 C C . SER A 1 206 ? -14.194 -13.483 11.487 1.00 95.62 206 SER A C 1
ATOM 1729 O O . SER A 1 206 ? -13.933 -14.329 10.634 1.00 95.62 206 SER A O 1
ATOM 1731 N N . GLN A 1 207 ? -15.051 -13.736 12.482 1.00 95.69 207 GLN A N 1
ATOM 1732 C CA . GLN A 1 207 ? -15.744 -15.020 12.616 1.00 95.69 207 GLN A CA 1
ATOM 1733 C C . GLN A 1 207 ? -16.854 -15.215 11.582 1.00 95.69 207 GLN A C 1
ATOM 1735 O O . GLN A 1 207 ? -17.055 -16.338 11.115 1.00 95.69 207 GLN A O 1
ATOM 1740 N N . VAL A 1 208 ? -17.573 -14.142 11.240 1.00 96.00 208 VAL A N 1
ATOM 1741 C CA . VAL A 1 208 ? -18.684 -14.169 10.277 1.00 96.00 208 VAL A CA 1
ATOM 1742 C C . VAL A 1 208 ? -18.185 -14.347 8.844 1.00 96.00 208 VAL A C 1
ATOM 1744 O O . VAL A 1 208 ? -18.799 -15.087 8.080 1.00 96.00 208 VAL A O 1
ATOM 1747 N N . TYR A 1 209 ? -17.083 -13.688 8.484 1.00 94.38 209 TYR A N 1
ATOM 1748 C CA . TYR A 1 209 ? -16.633 -13.566 7.093 1.00 94.38 209 TYR A CA 1
ATOM 1749 C C . TYR A 1 209 ? -15.464 -14.481 6.704 1.00 94.38 209 TYR A C 1
ATOM 1751 O O . TYR A 1 209 ? -14.945 -14.372 5.594 1.00 94.38 209 TYR A O 1
ATOM 1759 N N . LYS A 1 210 ? -15.046 -15.402 7.579 1.00 93.19 210 LYS A N 1
ATOM 1760 C CA . LYS A 1 210 ? -14.037 -16.412 7.232 1.00 93.19 210 LYS A CA 1
ATOM 1761 C C . LYS A 1 210 ? -14.512 -17.297 6.074 1.00 93.19 210 LYS A C 1
ATOM 1763 O O . LYS A 1 210 ? -15.670 -17.713 6.034 1.00 93.19 210 LYS A O 1
ATOM 1768 N N . PHE A 1 211 ? -13.604 -17.637 5.164 1.00 91.50 211 PHE A N 1
ATOM 1769 C CA . PHE A 1 211 ? -13.870 -18.647 4.142 1.00 91.50 211 PHE A CA 1
ATOM 1770 C C . PHE A 1 211 ? -13.820 -20.027 4.808 1.00 91.50 211 PHE A C 1
ATOM 1772 O O . PHE A 1 211 ? -12.792 -20.408 5.365 1.00 91.50 211 PHE A O 1
ATOM 1779 N N . THR A 1 212 ? -14.965 -20.712 4.850 1.00 74.75 212 THR A N 1
ATOM 1780 C CA . THR A 1 212 ? -15.120 -22.051 5.446 1.00 74.75 212 THR A CA 1
ATOM 1781 C C . THR A 1 212 ? -14.530 -23.139 4.574 1.00 74.75 212 THR A C 1
ATOM 1783 O O . THR A 1 212 ? -14.813 -23.094 3.355 1.00 74.75 212 THR A O 1
#

InterPro domains:
  IPR032466 Metal-dependent hydrolase [SSF51556] (110-181)

Radius of gyration: 25.04 Å; chains: 1; bounding box: 50×44×61 Å

Secondary structure (DSSP, 8-state):
--HHHHHHHHHHHHHS----HHHHHHHHHGGGS-HHHHT-S-HHHHHTSTT--HHHHHHHHHTT--TTSHHHHHHHHHH-HHHHHHHSPPPPP-TTTT--HHHHHHHHHHHHHHHHHTTPPEEE-HHHHHHHSS-SSGGG-THHHHHHHHHTT-----EEE--S-HHHHT--HHHHHHHHHHHHHHTTSS-HHHHHHHHHHHHHHHHHH---

Organism: NCBI:txid1517760

Sequence (212 aa):
MELIQIIQHYYWEVYNRHYSIGVIKKSWLARKYCPITLFKNDIEDAKLTSVFDIDEWEQIKAEGLSISDDVYQSLYLYHLNLQRVNYEKIITINTEETFNSFELELLQKEVLNYMHKKQIVIETLPTSNVRIGHHNDYSSYHLWNWLEWENEGCPLPPIVVGTDDTGIFATNILNEFANIYCYLTNSGRTNHNKAFDIIKKLDYNSQVYKFT

Foldseek 3Di:
DPPLVVVQVVLCLLQVDGDDPVLVVLLVVVVVADPLLLPDPDPVSSVVDPPDDPVSNVVSVVVVDDPPDSSVVSNVSVPDPVSVVSVPPDDDDDPPPVPHPVRVVVVVLVVQVVCLVVLHEAEDAQQVCCVPHPHVHSVRDCVLVLVVVVVVVRRGHHYAYDHPDCPVRVDDRVRRLVRQLCCCDVVVVDHNVVSVVVSVSRVVSCVVPDDD

pLDDT: mean 92.56, std 4.98, range [58.44, 98.06]